Protein AF-A0A974UJN6-F1 (afdb_monomer)

Nearest PDB structures (foldseek):
  4y7j-assembly1_B  TM=4.262E-01  e=1.286E-02  Methanosarcina acetivorans C2A
  7yfr-assembly1_D  TM=5.424E-01  e=1.093E-01  Homo sapiens
  4y7j-assembly1_E  TM=4.309E-01  e=2.414E-02  Methanosarcina acetivorans C2A
  4y7j-assembly1_A  TM=4.813E-01  e=6.202E-02  Methanosarcina acetivorans C2A
  4maa-assembly1_A  TM=3.229E-01  e=4.362E-01  Pseudomonas protegens Pf-5

Solvent-accessible surface area (backbone atoms only — not comparable to full-atom values): 12609 Å² total; per-residue (Å²): 133,57,69,67,47,54,62,38,27,42,64,59,35,54,76,72,67,26,36,3,47,96,30,24,34,34,37,38,33,58,78,94,36,74,64,38,53,23,28,50,41,19,18,35,71,56,10,69,50,42,45,80,44,75,43,66,87,48,91,89,74,68,52,66,68,60,53,54,50,48,43,60,76,60,58,50,42,34,38,36,35,50,58,77,45,85,81,66,56,70,68,58,45,52,50,50,49,59,38,37,79,73,42,25,36,45,31,24,26,24,27,56,50,25,84,76,24,55,45,44,66,55,47,87,78,26,54,14,16,20,17,22,42,78,80,50,92,80,29,32,27,69,37,86,36,19,30,50,38,88,62,34,48,29,32,26,59,34,55,59,73,90,58,23,72,88,40,4,42,27,3,22,27,24,52,52,13,52,52,28,18,46,34,42,71,64,45,89,63,40,48,68,56,48,51,50,50,43,40,59,33,3,60,83,48,58,85,30,58,56,67,93,53,89,82,50,102,78,75,90,83,79,76,45,38,47,31,51,49,30,61,51,68,72,61,51,28,66,72,68,75,97

Mean predicted aligned error: 5.97 Å

Foldseek 3Di:
DDLQCVLQQVVVLVVVVLQLAPAEEEEADDPPDPLVQLLVLLLCVLRVRHHYHYDYDDVVDDDPVVVVVVCVVRVHQEYEYLDADADDDPVVLVSLVVVLVVQHAYWYQFWFQAAVTRGDPNLVPHQYEFEWADPDRLAIEGDPRTYFDQSHAEYGYFDDCVSHHDGSSRRRSSLVNVVSSCCRPVNGDRNVLSSVQQLVQLQVRVVRHDYPCPPPPPDPDGRDYSYYGHDDPVSNCVSSVD

Radius of gyration: 16.79 Å; Cα contacts (8 Å, |Δi|>4): 513; chains: 1; bounding box: 47×43×41 Å

Structure (mmCIF, N/CA/C/O backbone):
data_AF-A0A974UJN6-F1
#
_entry.id   AF-A0A974UJN6-F1
#
loop_
_atom_site.group_PDB
_atom_site.id
_atom_site.type_symbol
_atom_site.label_atom_id
_atom_site.label_alt_id
_atom_site.label_comp_id
_atom_site.label_asym_id
_atom_site.label_entity_id
_atom_site.label_seq_id
_atom_site.pdbx_PDB_ins_code
_atom_site.Cartn_x
_atom_site.Cartn_y
_atom_site.Cartn_z
_atom_site.occupancy
_atom_site.B_iso_or_equiv
_atom_site.auth_seq_id
_atom_site.auth_comp_id
_atom_site.auth_asym_id
_atom_site.auth_atom_id
_atom_site.pdbx_PDB_model_num
ATOM 1 N N . MET A 1 1 ? -5.389 -2.438 -19.559 1.00 85.88 1 MET A N 1
ATOM 2 C CA . MET A 1 1 ? -4.809 -2.422 -18.207 1.00 85.88 1 MET A CA 1
ATOM 3 C C . MET A 1 1 ? -3.336 -2.161 -18.381 1.00 85.88 1 MET A C 1
ATOM 5 O O . MET A 1 1 ? -2.741 -2.756 -19.272 1.00 85.88 1 MET A O 1
ATOM 9 N N . ASP A 1 2 ? -2.803 -1.249 -17.591 1.00 93.00 2 ASP A N 1
ATOM 10 C CA . ASP A 1 2 ? -1.422 -0.805 -17.704 1.00 93.00 2 ASP A CA 1
ATOM 11 C C . ASP A 1 2 ? -0.448 -1.878 -17.199 1.00 93.00 2 ASP A C 1
ATOM 13 O O . ASP A 1 2 ? -0.812 -2.753 -16.404 1.00 93.00 2 ASP A O 1
ATOM 17 N N . LYS A 1 3 ? 0.792 -1.832 -17.691 1.00 92.25 3 LYS A N 1
ATOM 18 C CA . LYS A 1 3 ? 1.797 -2.888 -17.497 1.00 92.25 3 LYS A CA 1
ATOM 19 C C . LYS A 1 3 ? 2.180 -3.088 -16.025 1.00 92.25 3 LYS A C 1
ATOM 21 O O . LYS A 1 3 ? 2.397 -4.219 -15.610 1.00 92.25 3 LYS A O 1
ATOM 26 N N . GLU A 1 4 ? 2.190 -2.025 -15.224 1.00 92.38 4 GLU A N 1
ATOM 27 C CA . GLU A 1 4 ? 2.483 -2.068 -13.787 1.00 92.38 4 GLU A CA 1
ATOM 28 C C . GLU A 1 4 ? 1.387 -2.820 -13.015 1.00 92.38 4 GLU A C 1
ATOM 30 O O . GLU A 1 4 ? 1.680 -3.615 -12.126 1.00 92.38 4 GLU A O 1
ATOM 35 N N . LEU A 1 5 ? 0.117 -2.625 -13.388 1.00 95.06 5 LEU A N 1
ATOM 36 C CA . LEU A 1 5 ? -1.007 -3.355 -12.792 1.00 95.06 5 LEU A CA 1
ATOM 37 C C . LEU A 1 5 ? -1.004 -4.823 -13.233 1.00 95.06 5 LEU A C 1
ATOM 39 O O . LEU A 1 5 ? -1.233 -5.720 -12.423 1.00 95.06 5 LEU A O 1
ATOM 43 N N . LEU A 1 6 ? -0.709 -5.088 -14.509 1.00 93.50 6 LEU A N 1
ATOM 44 C CA . LEU A 1 6 ? -0.565 -6.459 -15.003 1.00 93.50 6 LEU A CA 1
ATOM 45 C C . LEU A 1 6 ? 0.554 -7.205 -14.273 1.00 93.50 6 LEU A C 1
ATOM 47 O O . LEU A 1 6 ? 0.330 -8.340 -13.855 1.00 93.50 6 LEU A O 1
ATOM 51 N N . PHE A 1 7 ? 1.702 -6.554 -14.057 1.00 92.12 7 PHE A N 1
ATOM 52 C CA . PHE A 1 7 ? 2.824 -7.114 -13.306 1.00 92.12 7 PHE A CA 1
ATOM 53 C C . PHE A 1 7 ? 2.388 -7.575 -11.913 1.00 92.12 7 PHE A C 1
ATOM 55 O O . PHE A 1 7 ? 2.654 -8.708 -11.542 1.00 92.12 7 PHE A O 1
ATOM 62 N N . HIS A 1 8 ? 1.643 -6.750 -11.172 1.00 93.62 8 HIS A N 1
ATOM 63 C CA . HIS A 1 8 ? 1.167 -7.092 -9.826 1.00 93.62 8 HIS A CA 1
ATOM 64 C C . HIS A 1 8 ? 0.005 -8.106 -9.790 1.00 93.62 8 HIS A C 1
ATOM 66 O O . HIS A 1 8 ? -0.512 -8.408 -8.715 1.00 93.62 8 HIS A O 1
ATOM 72 N N . GLY A 1 9 ? -0.419 -8.656 -10.933 1.00 94.88 9 GLY A N 1
ATOM 73 C CA . GLY A 1 9 ? -1.509 -9.636 -11.003 1.00 94.88 9 GLY A CA 1
ATOM 74 C C . GLY A 1 9 ? -2.908 -9.025 -10.847 1.00 94.88 9 GLY A C 1
ATOM 75 O O . GLY A 1 9 ? -3.875 -9.738 -10.571 1.00 94.88 9 GLY A O 1
ATOM 76 N N . ILE A 1 10 ? -3.053 -7.712 -11.057 1.00 97.25 10 ILE A N 1
ATOM 77 C CA . ILE A 1 10 ? -4.299 -6.973 -10.793 1.00 97.25 10 ILE A CA 1
ATOM 78 C C . ILE A 1 10 ? -5.459 -7.411 -11.682 1.00 97.25 10 ILE A C 1
ATOM 80 O O . ILE A 1 10 ? -6.607 -7.388 -11.243 1.00 97.25 10 ILE A O 1
ATOM 84 N N . LYS A 1 11 ? -5.178 -7.907 -12.891 1.00 97.19 11 LYS A N 1
ATOM 85 C CA . LYS A 1 11 ? -6.206 -8.488 -13.763 1.00 97.19 11 LYS A CA 1
ATOM 86 C C . LYS A 1 11 ? -6.996 -9.590 -13.054 1.00 97.19 11 LYS A C 1
ATOM 88 O O . LYS A 1 11 ? -8.217 -9.622 -13.167 1.00 97.19 11 LYS A O 1
ATOM 93 N N . ARG A 1 12 ? -6.318 -10.466 -12.304 1.00 97.69 12 ARG A N 1
ATOM 94 C CA . ARG A 1 12 ? -6.989 -11.560 -11.598 1.00 97.69 12 ARG A CA 1
ATOM 95 C C . ARG A 1 12 ? -7.856 -11.038 -10.455 1.00 97.69 12 ARG A C 1
ATOM 97 O O . ARG A 1 12 ? -8.991 -11.474 -10.313 1.00 97.69 12 ARG A O 1
ATOM 104 N N . LEU A 1 13 ? -7.359 -10.067 -9.691 1.00 97.94 13 LEU A N 1
ATOM 105 C CA . LEU A 1 13 ? -8.142 -9.417 -8.636 1.00 97.94 13 LEU A CA 1
ATOM 106 C C . LEU A 1 13 ? -9.373 -8.694 -9.206 1.00 97.94 13 LEU A C 1
ATOM 108 O O . LEU A 1 13 ? -10.447 -8.771 -8.616 1.00 97.94 13 LEU A O 1
ATOM 112 N N . ASP A 1 14 ? -9.260 -8.052 -10.373 1.00 98.19 14 ASP A N 1
ATOM 113 C CA . ASP A 1 14 ? -10.401 -7.446 -11.071 1.00 98.19 14 ASP A CA 1
ATOM 114 C C . ASP A 1 14 ? -11.449 -8.489 -11.492 1.00 98.19 14 ASP A C 1
ATOM 116 O O . ASP A 1 14 ? -12.643 -8.250 -11.311 1.00 98.19 14 ASP A O 1
ATOM 120 N N . GLU A 1 15 ? -11.026 -9.648 -12.010 1.00 98.19 15 GLU A N 1
ATOM 121 C CA . GLU A 1 15 ? -11.919 -10.771 -12.351 1.00 98.19 15 GLU A CA 1
ATOM 122 C C . GLU A 1 15 ? -12.656 -11.325 -11.121 1.00 98.19 15 GLU A C 1
ATOM 124 O O . GLU A 1 15 ? -13.808 -11.743 -11.230 1.00 98.19 15 GLU A O 1
ATOM 129 N N . MET A 1 16 ? -12.016 -11.288 -9.949 1.00 97.75 16 MET A N 1
ATOM 130 C CA . MET A 1 16 ? -12.612 -11.661 -8.658 1.00 97.75 16 MET A CA 1
ATOM 131 C C . MET A 1 16 ? -13.492 -10.547 -8.063 1.00 97.75 16 MET A C 1
ATOM 133 O O . MET A 1 16 ? -14.182 -10.761 -7.070 1.00 97.75 16 MET A O 1
ATOM 137 N N . GLY A 1 17 ? -13.482 -9.351 -8.659 1.00 98.25 17 GLY A N 1
ATOM 138 C CA . GLY A 1 17 ? -14.197 -8.181 -8.154 1.00 98.25 17 GLY A CA 1
ATOM 139 C C . GLY A 1 17 ? -13.534 -7.519 -6.943 1.00 98.25 17 GLY A C 1
ATOM 140 O O . GLY A 1 17 ? -14.195 -6.767 -6.235 1.00 98.25 17 GLY A O 1
ATOM 141 N N . TYR A 1 18 ? -12.255 -7.783 -6.674 1.00 98.19 18 TYR A N 1
ATOM 142 C CA . TYR A 1 18 ? -11.511 -7.255 -5.527 1.00 98.19 18 TYR A CA 1
ATOM 143 C C . TYR A 1 18 ? -10.801 -5.957 -5.916 1.00 98.19 18 TYR A C 1
ATOM 145 O O . TYR A 1 18 ? -9.696 -5.968 -6.464 1.00 98.19 18 TYR A O 1
ATOM 153 N N . LYS A 1 19 ? -11.452 -4.821 -5.656 1.00 98.44 19 LYS A N 1
ATOM 154 C CA . LYS A 1 19 ? -11.045 -3.481 -6.113 1.00 98.44 19 LYS A CA 1
ATOM 155 C C . LYS A 1 19 ? -10.757 -2.499 -4.973 1.00 98.44 19 LYS A C 1
ATOM 157 O O . LYS A 1 19 ? -10.519 -1.318 -5.233 1.00 98.44 19 LYS A O 1
ATOM 162 N N . GLY A 1 20 ? -10.745 -2.982 -3.729 1.00 98.31 20 GLY A N 1
ATOM 163 C CA . GLY A 1 20 ? -10.522 -2.171 -2.528 1.00 98.31 20 GLY A CA 1
ATOM 164 C C . GLY A 1 20 ? -11.801 -1.614 -1.906 1.00 98.31 20 GLY A C 1
ATOM 165 O O . GLY A 1 20 ? -11.730 -0.786 -1.001 1.00 98.31 20 GLY A O 1
ATOM 166 N N . GLN A 1 21 ? -12.971 -2.056 -2.369 1.00 98.31 21 GLN A N 1
ATOM 167 C CA . GLN A 1 21 ? -14.257 -1.650 -1.819 1.00 98.31 21 GLN A CA 1
ATOM 168 C C . GLN A 1 21 ? -14.348 -1.944 -0.316 1.00 98.31 21 GLN A C 1
ATOM 170 O O . GLN A 1 21 ? -13.855 -2.966 0.158 1.00 98.31 21 GLN A O 1
ATOM 175 N N . LYS A 1 22 ? -15.035 -1.061 0.421 1.00 97.69 22 LYS A N 1
ATOM 176 C CA . LYS A 1 22 ? -15.232 -1.140 1.885 1.00 97.69 22 LYS A CA 1
ATOM 177 C C . LYS A 1 22 ? -13.947 -1.060 2.719 1.00 97.69 22 LYS A C 1
ATOM 179 O O . LYS A 1 22 ? -14.014 -1.252 3.927 1.00 97.69 22 LYS A O 1
ATOM 184 N N . VAL A 1 23 ? -12.805 -0.749 2.109 1.00 98.69 23 VAL A N 1
ATOM 185 C CA . VAL A 1 23 ? -11.556 -0.503 2.830 1.00 98.69 23 VAL A CA 1
ATOM 186 C C . VAL A 1 23 ? -11.345 1.001 2.958 1.00 98.69 23 VAL A C 1
ATOM 188 O O . VAL A 1 23 ? -11.456 1.747 1.985 1.00 98.69 23 VAL A O 1
ATOM 191 N N . ASN A 1 24 ? -11.036 1.438 4.176 1.00 98.75 24 ASN A N 1
ATOM 192 C CA . ASN A 1 24 ? -10.739 2.828 4.508 1.00 98.75 24 ASN A CA 1
ATOM 193 C C . ASN A 1 24 ? -9.228 2.983 4.695 1.00 98.75 24 ASN A C 1
ATOM 195 O O . ASN A 1 24 ? -8.645 2.346 5.576 1.00 98.75 24 ASN A O 1
ATOM 199 N N . VAL A 1 25 ? -8.601 3.823 3.874 1.00 98.75 25 VAL A N 1
ATOM 200 C CA . VAL A 1 25 ? -7.160 4.095 3.910 1.00 98.75 25 VAL A CA 1
ATOM 201 C C . VAL A 1 25 ? -6.930 5.527 4.364 1.00 98.75 25 VAL A C 1
ATOM 203 O O . VAL A 1 25 ? -7.487 6.462 3.789 1.00 98.75 25 VAL A O 1
ATOM 206 N N . LEU A 1 26 ? -6.083 5.702 5.372 1.00 97.69 26 LEU A N 1
ATOM 207 C CA . LEU A 1 26 ? -5.590 6.998 5.810 1.00 97.69 26 LEU A CA 1
ATOM 208 C C . LEU A 1 26 ? -4.227 7.279 5.179 1.00 97.69 26 LEU A C 1
ATOM 210 O O . LEU A 1 26 ? -3.262 6.563 5.439 1.00 97.69 26 LEU A O 1
ATOM 214 N N . ILE A 1 27 ? -4.130 8.340 4.386 1.00 96.00 27 ILE A N 1
ATOM 215 C CA . ILE A 1 27 ? -2.859 8.866 3.891 1.00 96.00 27 ILE A CA 1
ATOM 216 C C . ILE A 1 27 ? -2.349 9.914 4.883 1.00 96.00 27 ILE A C 1
ATOM 218 O O . ILE A 1 27 ? -3.002 10.934 5.118 1.00 96.00 27 ILE A O 1
ATOM 222 N N . PHE A 1 28 ? -1.169 9.657 5.446 1.00 91.88 28 PHE A N 1
ATOM 223 C CA . PHE A 1 28 ? -0.385 10.642 6.183 1.00 91.88 28 PHE A CA 1
ATOM 224 C C . PHE A 1 28 ? 0.505 11.416 5.214 1.00 91.88 28 PHE A C 1
ATOM 226 O O . PHE A 1 28 ? 1.601 10.967 4.875 1.00 91.88 28 PHE A O 1
ATOM 233 N N . GLU A 1 29 ? 0.003 12.567 4.774 1.00 88.81 29 GLU A N 1
ATOM 234 C CA . GLU A 1 29 ? 0.686 13.534 3.910 1.00 88.81 29 GLU A CA 1
ATOM 235 C C . GLU A 1 29 ? 0.017 14.910 4.065 1.00 88.81 29 GLU A C 1
ATOM 237 O O . GLU A 1 29 ? -1.087 14.986 4.598 1.00 88.81 29 GLU A O 1
ATOM 242 N N . VAL A 1 30 ? 0.648 16.008 3.631 1.00 87.94 30 VAL A N 1
ATOM 243 C CA . VAL A 1 30 ? 0.068 17.362 3.752 1.00 87.94 30 VAL A CA 1
ATOM 244 C C . VAL A 1 30 ? -1.152 17.530 2.818 1.00 87.94 30 VAL A C 1
ATOM 246 O O . VAL A 1 30 ? -0.958 17.613 1.598 1.00 87.94 30 VAL A O 1
ATOM 249 N N . PRO A 1 31 ? -2.401 17.658 3.331 1.00 88.88 31 PRO A N 1
ATOM 250 C CA . PRO A 1 31 ? -3.589 17.769 2.492 1.00 88.88 31 PRO A CA 1
ATOM 251 C C . PRO A 1 31 ? -3.541 18.995 1.584 1.00 88.88 31 PRO A C 1
ATOM 253 O O . PRO A 1 31 ? -3.051 20.058 1.967 1.00 88.88 31 PRO A O 1
ATOM 256 N N . GLY A 1 32 ? -4.111 18.859 0.387 1.00 89.56 32 GLY A N 1
ATOM 257 C CA . GLY A 1 32 ? -4.223 19.956 -0.578 1.00 89.56 32 GLY A CA 1
ATOM 258 C C . GLY A 1 32 ? -2.939 20.266 -1.351 1.00 89.56 32 GLY A C 1
ATOM 259 O O . GLY A 1 32 ? -2.926 21.202 -2.147 1.00 89.56 32 GLY A O 1
ATOM 260 N N . THR A 1 33 ? -1.869 19.493 -1.154 1.00 92.62 33 THR A N 1
ATOM 261 C CA . THR A 1 33 ? -0.662 19.579 -1.985 1.00 92.62 33 THR A CA 1
ATOM 262 C C . THR A 1 33 ? -0.792 18.727 -3.255 1.00 92.62 33 THR A C 1
ATOM 264 O O . THR A 1 33 ? -1.527 17.734 -3.293 1.00 92.62 33 THR A O 1
ATOM 267 N N . ASP A 1 34 ? -0.057 19.097 -4.311 1.00 94.75 34 ASP A N 1
ATOM 268 C CA . ASP A 1 34 ? 0.071 18.271 -5.528 1.00 94.75 34 ASP A CA 1
ATOM 269 C C . ASP A 1 34 ? 0.659 16.892 -5.192 1.00 94.75 34 ASP A C 1
ATOM 271 O O . ASP A 1 34 ? 0.199 15.876 -5.708 1.00 94.75 34 ASP A O 1
ATOM 275 N N . HIS A 1 35 ? 1.608 16.843 -4.251 1.00 93.56 35 HIS A N 1
ATOM 276 C CA . HIS A 1 35 ? 2.194 15.590 -3.781 1.00 93.56 35 HIS A CA 1
ATOM 277 C C . HIS A 1 35 ? 1.142 14.672 -3.145 1.00 93.56 35 HIS A C 1
ATOM 279 O O . HIS A 1 35 ? 0.967 13.560 -3.638 1.00 93.56 35 HIS A O 1
ATOM 285 N N . ALA A 1 36 ? 0.359 15.150 -2.168 1.00 94.44 36 ALA A N 1
ATOM 286 C CA . ALA A 1 36 ? -0.716 14.361 -1.552 1.00 94.44 36 ALA A CA 1
ATOM 287 C C . ALA A 1 36 ? -1.739 13.852 -2.578 1.00 94.44 36 ALA A C 1
ATOM 289 O O . ALA A 1 36 ? -2.164 12.697 -2.521 1.00 94.44 36 ALA A O 1
ATOM 290 N N . SER A 1 37 ? -2.091 14.691 -3.556 1.00 96.75 37 SER A N 1
ATOM 291 C CA . SER A 1 37 ? -3.021 14.319 -4.629 1.00 96.75 37 SER A CA 1
ATOM 292 C C . SER A 1 37 ? -2.469 13.173 -5.489 1.00 96.75 37 SER A C 1
ATOM 294 O O . SER A 1 37 ? -3.206 12.264 -5.865 1.00 96.75 37 SER A O 1
ATOM 296 N N . ARG A 1 38 ? -1.159 13.168 -5.766 1.00 97.06 38 ARG A N 1
ATOM 297 C CA . ARG A 1 38 ? -0.480 12.098 -6.520 1.00 97.06 38 ARG A CA 1
ATOM 298 C C . ARG A 1 38 ? -0.242 10.832 -5.698 1.00 97.06 38 ARG A C 1
ATOM 300 O O . ARG A 1 38 ? -0.279 9.737 -6.258 1.00 97.06 38 ARG A O 1
ATOM 307 N N . VAL A 1 39 ? -0.029 10.950 -4.387 1.00 96.94 39 VAL A N 1
ATOM 308 C CA . VAL A 1 39 ? -0.004 9.796 -3.469 1.00 96.94 39 VAL A CA 1
ATOM 309 C C . VAL A 1 39 ? -1.371 9.106 -3.476 1.00 96.94 39 VAL A C 1
ATOM 311 O O . VAL A 1 39 ? -1.440 7.894 -3.678 1.00 96.94 39 VAL A O 1
ATOM 314 N N . GLU A 1 40 ? -2.466 9.868 -3.362 1.00 97.94 40 GLU A N 1
ATOM 315 C CA . GLU A 1 40 ? -3.823 9.321 -3.501 1.00 97.94 40 GLU A CA 1
ATOM 316 C C . GLU A 1 40 ? -4.057 8.714 -4.890 1.00 97.94 40 GLU A C 1
ATOM 318 O O . GLU A 1 40 ? -4.595 7.611 -4.990 1.00 97.94 40 GLU A O 1
ATOM 323 N N . ALA A 1 41 ? -3.628 9.385 -5.963 1.00 98.25 41 ALA A N 1
ATOM 324 C CA . ALA A 1 41 ? -3.756 8.852 -7.318 1.00 98.25 41 ALA A CA 1
ATOM 325 C C . ALA A 1 41 ? -3.032 7.504 -7.474 1.00 98.25 41 ALA A C 1
ATOM 327 O O . ALA A 1 41 ? -3.580 6.588 -8.079 1.00 98.25 41 ALA A O 1
ATOM 328 N N . SER A 1 42 ? -1.850 7.353 -6.870 1.00 98.19 42 SER A N 1
ATOM 329 C CA . SER A 1 42 ? -1.093 6.093 -6.849 1.00 98.19 42 SER A CA 1
ATOM 330 C C . SER A 1 42 ? -1.863 4.984 -6.123 1.00 98.19 42 SER A C 1
ATOM 332 O O . SER A 1 42 ? -1.986 3.872 -6.632 1.00 98.19 42 SER A O 1
ATOM 334 N N . LEU A 1 43 ? -2.451 5.298 -4.963 1.00 98.69 43 LEU A N 1
ATOM 335 C CA . LEU A 1 43 ? -3.287 4.362 -4.210 1.00 98.69 43 LEU A CA 1
ATOM 336 C C . LEU A 1 43 ? -4.501 3.916 -5.033 1.00 98.69 43 LEU A C 1
ATOM 338 O O . LEU A 1 43 ? -4.765 2.721 -5.148 1.00 98.69 43 LEU A O 1
ATOM 342 N N . ARG A 1 44 ? -5.230 4.868 -5.628 1.00 98.56 44 ARG A N 1
ATOM 343 C CA . ARG A 1 44 ? -6.441 4.589 -6.416 1.00 98.56 44 ARG A CA 1
ATOM 344 C C . ARG A 1 44 ? -6.152 3.895 -7.738 1.00 98.56 44 ARG A C 1
ATOM 346 O O . ARG A 1 44 ? -6.984 3.128 -8.211 1.00 98.56 44 ARG A O 1
ATOM 353 N N . TYR A 1 45 ? -4.986 4.140 -8.325 1.00 98.31 45 TYR A N 1
ATOM 354 C CA . TYR A 1 45 ? -4.533 3.420 -9.507 1.00 98.31 45 TYR A CA 1
ATOM 355 C C . TYR A 1 45 ? -4.432 1.918 -9.224 1.00 98.31 45 TYR A C 1
ATOM 357 O O . TYR A 1 45 ? -4.863 1.105 -10.040 1.00 98.31 45 TYR A O 1
ATOM 365 N N . MET A 1 46 ? -3.959 1.552 -8.028 1.00 98.31 46 MET A N 1
ATOM 366 C CA . MET A 1 46 ? -3.985 0.171 -7.572 1.00 98.31 46 MET A CA 1
ATOM 367 C C . MET A 1 46 ? -5.390 -0.267 -7.136 1.00 98.31 46 MET A C 1
ATOM 369 O O . MET A 1 46 ? -5.895 -1.262 -7.643 1.00 98.31 46 MET A O 1
ATOM 373 N N . ALA A 1 47 ? -6.049 0.459 -6.231 1.00 98.69 47 ALA A N 1
ATOM 374 C CA . ALA A 1 47 ? -7.337 0.111 -5.622 1.00 98.69 47 ALA A CA 1
ATOM 375 C C . ALA A 1 47 ? -8.402 1.195 -5.889 1.00 98.69 47 ALA A C 1
ATOM 377 O O . ALA A 1 47 ? -8.577 2.109 -5.078 1.00 98.69 47 ALA A O 1
ATOM 378 N N . PRO A 1 48 ? -9.129 1.128 -7.019 1.00 98.56 48 PRO A N 1
ATOM 379 C CA . PRO A 1 48 ? -9.971 2.237 -7.469 1.00 98.56 48 PRO A CA 1
ATOM 380 C C . PRO A 1 48 ? -11.199 2.501 -6.588 1.00 98.56 48 PRO A C 1
ATOM 382 O O . PRO A 1 48 ? -11.701 3.624 -6.579 1.00 98.56 48 PRO A O 1
ATOM 385 N N . GLU A 1 49 ? -11.677 1.506 -5.834 1.00 98.69 49 GLU A N 1
ATOM 386 C CA . GLU A 1 49 ? -12.915 1.595 -5.039 1.00 98.69 49 GLU A CA 1
ATOM 387 C C . GLU A 1 49 ? -12.668 1.827 -3.539 1.00 98.69 49 GLU A C 1
ATOM 389 O O . GLU A 1 49 ? -13.580 1.699 -2.722 1.00 98.69 49 GLU A O 1
ATOM 394 N N . VAL A 1 50 ? -11.438 2.181 -3.168 1.00 98.62 50 VAL A N 1
ATOM 395 C CA . VAL A 1 50 ? -11.065 2.449 -1.778 1.00 98.62 50 VAL A CA 1
ATOM 396 C C . VAL A 1 50 ? -11.596 3.800 -1.282 1.00 98.62 50 VAL A C 1
ATOM 398 O O . VAL A 1 50 ? -11.655 4.786 -2.030 1.00 98.62 50 VAL A O 1
ATOM 401 N N . ASN A 1 51 ? -11.947 3.871 0.002 1.00 98.69 51 ASN A N 1
ATOM 402 C CA . ASN A 1 51 ? -12.246 5.133 0.673 1.00 98.69 51 ASN A CA 1
ATOM 403 C C . ASN A 1 51 ? -10.932 5.745 1.166 1.00 98.69 51 ASN A C 1
ATOM 405 O O . ASN A 1 51 ? -10.178 5.093 1.887 1.00 98.69 51 ASN A O 1
ATOM 409 N N . VAL A 1 52 ? -10.655 6.990 0.783 1.00 98.38 52 VAL A N 1
ATOM 410 C CA . VAL A 1 52 ? -9.398 7.669 1.120 1.00 98.38 52 VAL A CA 1
ATOM 411 C C . VAL A 1 52 ? -9.674 8.812 2.080 1.00 98.38 52 VAL A C 1
ATOM 413 O O . VAL A 1 52 ? -10.536 9.655 1.834 1.00 98.38 52 VAL A O 1
ATOM 416 N N . TYR A 1 53 ? -8.907 8.836 3.160 1.00 97.69 53 TYR A N 1
ATOM 417 C CA . TYR A 1 53 ? -8.882 9.888 4.160 1.00 97.69 53 TYR A CA 1
ATOM 418 C C . TYR A 1 53 ? -7.483 10.485 4.204 1.00 97.69 53 TYR A C 1
ATOM 420 O O . TYR A 1 53 ? -6.496 9.804 3.930 1.00 97.69 53 TYR A O 1
ATOM 428 N N . HIS A 1 54 ? -7.396 11.756 4.572 1.00 94.38 54 HIS A N 1
ATOM 429 C CA . HIS A 1 54 ? -6.127 12.461 4.692 1.00 94.38 54 HIS A CA 1
ATOM 430 C C . HIS A 1 54 ? -5.982 12.979 6.108 1.00 94.38 54 HIS A C 1
ATOM 432 O O . HIS A 1 54 ? -6.907 13.587 6.650 1.00 94.38 54 HIS A O 1
ATOM 438 N N . ALA A 1 55 ? -4.802 12.789 6.678 1.00 90.00 55 ALA A N 1
ATOM 439 C CA . ALA A 1 55 ? -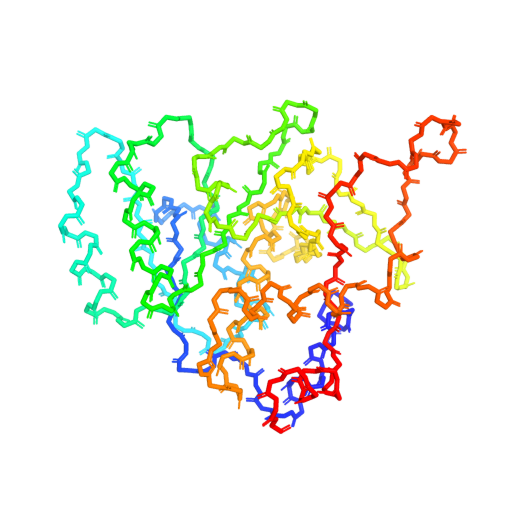4.404 13.480 7.885 1.00 90.00 55 ALA A CA 1
ATOM 440 C C . ALA A 1 55 ? -2.960 13.941 7.750 1.00 90.00 55 ALA A C 1
ATOM 442 O O . ALA A 1 55 ? -2.149 13.328 7.064 1.00 90.00 55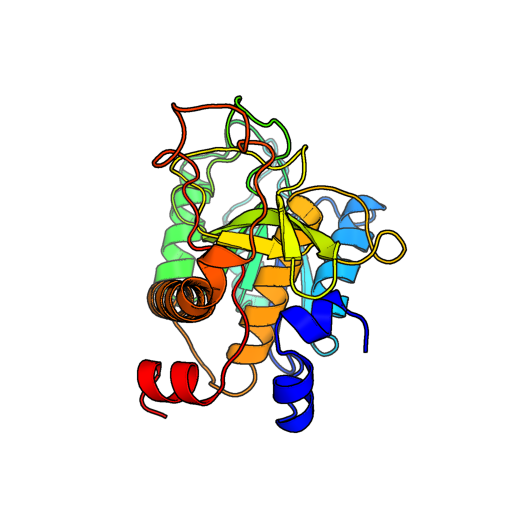 ALA A O 1
ATOM 443 N N . TRP A 1 56 ? -2.635 15.031 8.433 1.00 83.12 56 TRP A N 1
ATOM 444 C CA . TRP A 1 56 ? -1.269 15.518 8.488 1.00 83.12 56 TRP A CA 1
ATOM 445 C C . TRP A 1 56 ? -0.788 15.664 9.911 1.00 83.12 56 TRP A C 1
ATOM 447 O O . TRP A 1 56 ? -1.521 16.024 10.833 1.00 83.12 56 TRP A O 1
ATOM 457 N N . TYR A 1 57 ? 0.496 15.385 10.042 1.00 71.12 57 TYR A N 1
ATOM 458 C CA . TYR A 1 57 ? 1.244 15.465 11.262 1.00 71.12 57 TYR A CA 1
ATOM 459 C C . TYR A 1 57 ? 2.055 16.766 11.299 1.00 71.12 57 TYR A C 1
ATOM 461 O O . TYR A 1 57 ? 3.075 16.907 10.625 1.00 71.12 57 TYR A O 1
ATOM 469 N N . ASN A 1 58 ? 1.617 17.723 12.120 1.00 70.81 58 ASN A N 1
ATOM 470 C CA . ASN A 1 58 ? 2.446 18.864 12.491 1.00 70.81 58 ASN A CA 1
ATOM 471 C C . ASN A 1 58 ? 3.119 18.580 13.841 1.00 70.81 58 ASN A C 1
ATOM 473 O O . ASN A 1 58 ? 2.465 18.681 14.880 1.00 70.81 58 ASN A O 1
ATOM 477 N N . LEU A 1 59 ? 4.429 18.298 13.813 1.00 62.84 59 LEU A N 1
ATOM 478 C CA . LEU A 1 59 ? 5.296 18.057 14.982 1.00 62.84 59 LEU A CA 1
ATOM 479 C C . LEU A 1 59 ? 5.086 19.053 16.136 1.00 62.84 59 LEU A C 1
ATOM 481 O O . LEU A 1 59 ? 5.295 18.709 17.294 1.00 62.84 59 LEU A O 1
ATOM 485 N N . ARG A 1 60 ? 4.684 20.298 15.844 1.00 64.44 60 ARG A N 1
ATOM 486 C CA . ARG A 1 60 ? 4.546 21.359 16.854 1.00 64.44 60 ARG A CA 1
ATOM 487 C C . ARG A 1 60 ? 3.195 21.383 17.565 1.00 64.44 60 ARG A C 1
ATOM 489 O O . ARG A 1 60 ? 3.121 21.909 18.666 1.00 64.44 60 ARG A O 1
ATOM 496 N N . ASN A 1 61 ? 2.143 20.856 16.940 1.00 65.00 61 ASN A N 1
ATOM 497 C CA . ASN A 1 61 ? 0.758 20.973 17.416 1.00 65.00 61 ASN A CA 1
ATOM 498 C C . ASN A 1 61 ? 0.038 19.619 17.430 1.00 65.00 61 ASN A C 1
ATOM 500 O O . ASN A 1 61 ? -1.188 19.563 17.324 1.00 65.00 61 ASN A O 1
ATOM 504 N N . PHE A 1 62 ? 0.791 18.523 17.508 1.00 68.38 62 PHE A N 1
ATOM 505 C CA . PHE A 1 62 ? 0.211 17.196 17.443 1.00 68.38 62 PHE A CA 1
ATOM 506 C C . PHE A 1 62 ? -0.658 16.908 18.663 1.00 68.38 62 PHE A C 1
ATOM 5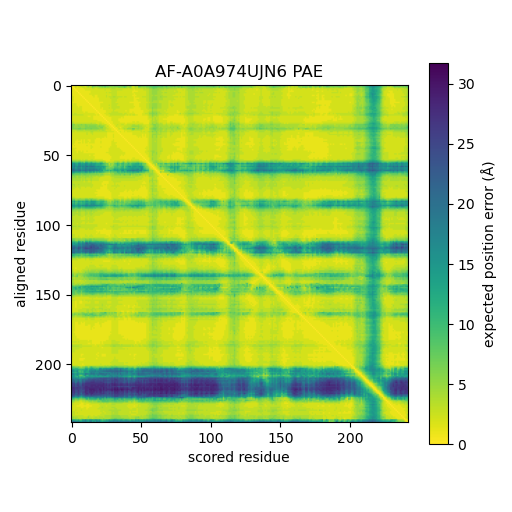08 O O . PHE A 1 62 ? -0.209 16.974 19.808 1.00 68.38 62 PHE A O 1
ATOM 515 N N . LYS A 1 63 ? -1.904 16.531 18.396 1.00 81.94 63 LYS A N 1
ATOM 516 C CA . LYS A 1 63 ? -2.831 16.042 19.404 1.00 81.94 63 LYS A CA 1
ATOM 517 C C . LYS A 1 63 ? -3.152 14.590 19.101 1.00 81.94 63 LYS A C 1
ATOM 519 O O . LYS A 1 63 ? -4.088 14.287 18.368 1.00 81.94 63 LYS A O 1
ATOM 524 N N . LEU A 1 64 ? -2.364 13.702 19.698 1.00 81.62 64 LEU A N 1
ATOM 525 C CA . LEU A 1 64 ? -2.484 12.252 19.551 1.00 81.62 64 LEU A CA 1
ATOM 526 C C . LEU A 1 64 ? -3.929 11.754 19.717 1.00 81.62 64 LEU A C 1
ATOM 528 O O . LEU A 1 64 ? -4.415 10.962 18.918 1.00 81.62 64 LEU A O 1
ATOM 532 N N . ILE A 1 65 ? -4.636 12.288 20.715 1.00 83.81 65 ILE A N 1
ATOM 533 C CA . ILE A 1 65 ? -6.029 11.935 21.015 1.00 83.81 65 ILE A CA 1
ATOM 534 C C . ILE A 1 65 ? -6.961 12.229 19.830 1.00 83.81 65 ILE A C 1
ATOM 536 O O . ILE A 1 65 ? -7.823 11.408 19.528 1.00 83.81 65 ILE A O 1
ATOM 540 N N . GLU A 1 66 ? -6.780 13.358 19.139 1.00 88.06 66 GLU A N 1
ATOM 541 C CA . GLU A 1 66 ? -7.608 13.717 17.980 1.00 88.06 66 GLU A CA 1
ATOM 542 C C . GLU A 1 66 ? -7.349 12.757 16.809 1.00 88.06 66 GLU A C 1
ATOM 544 O O . GLU A 1 66 ? -8.288 12.352 16.129 1.00 88.06 66 GLU A O 1
ATOM 549 N N . MET A 1 67 ? -6.098 12.318 16.617 1.00 88.31 67 MET A N 1
ATOM 550 C CA . MET A 1 67 ? -5.755 11.328 15.590 1.00 88.31 67 MET A CA 1
ATOM 551 C C . MET A 1 67 ? -6.380 9.962 15.880 1.00 88.31 67 MET A C 1
ATOM 553 O O . MET A 1 67 ? -6.959 9.345 14.989 1.00 88.31 67 MET A O 1
ATOM 557 N N . VAL A 1 68 ? -6.306 9.503 17.132 1.00 90.88 68 VAL A N 1
ATOM 558 C CA . VAL A 1 68 ? -6.925 8.238 17.550 1.00 90.88 68 VAL A CA 1
ATOM 559 C C . VAL A 1 68 ? -8.436 8.281 17.345 1.00 90.88 68 VAL A C 1
ATOM 561 O O . VAL A 1 68 ? -9.003 7.354 16.771 1.00 90.88 68 VAL A O 1
ATOM 564 N N . GLN A 1 69 ? -9.087 9.371 17.756 1.00 91.88 69 GLN A N 1
ATOM 565 C CA . GLN A 1 69 ? -10.520 9.562 17.532 1.00 91.88 69 GLN A CA 1
ATOM 566 C C . GLN A 1 69 ? -10.865 9.555 16.043 1.00 91.88 69 GLN A C 1
ATOM 568 O O . GLN A 1 69 ? -11.819 8.890 15.656 1.00 91.88 69 GLN A O 1
ATOM 573 N N . TYR A 1 70 ? -10.066 10.226 15.212 1.00 93.88 70 TYR A N 1
ATOM 574 C CA . TYR A 1 70 ? -10.269 10.263 13.767 1.00 93.88 70 TYR A CA 1
ATOM 575 C C . TYR A 1 70 ? -10.155 8.873 13.126 1.00 93.88 70 TYR A C 1
ATOM 577 O O . TYR A 1 70 ? -11.022 8.476 12.351 1.00 93.88 70 TYR A O 1
ATOM 585 N N . ILE A 1 71 ? -9.122 8.107 13.488 1.00 94.88 71 ILE A N 1
ATOM 586 C CA . ILE A 1 71 ? -8.893 6.742 12.990 1.00 94.88 71 ILE A CA 1
ATOM 587 C C . ILE A 1 71 ? -10.050 5.810 13.366 1.00 94.88 71 ILE A C 1
ATOM 589 O O . ILE A 1 71 ? -10.508 5.034 12.528 1.00 94.88 71 ILE A O 1
ATOM 593 N N . VAL A 1 72 ? -10.555 5.921 14.598 1.00 95.12 72 VAL A N 1
ATOM 594 C CA . VAL A 1 72 ? -11.702 5.136 15.074 1.00 95.12 72 VAL A CA 1
ATOM 595 C C . VAL A 1 72 ? -12.995 5.561 14.377 1.00 95.12 72 VAL A C 1
ATOM 597 O O . VAL A 1 72 ? -13.724 4.707 13.886 1.00 95.12 72 VAL A O 1
ATOM 600 N N . GLU A 1 73 ? -13.280 6.863 14.297 1.00 96.88 73 GLU A N 1
ATOM 601 C CA . GLU A 1 73 ? -14.503 7.392 13.674 1.00 96.88 73 GLU A CA 1
ATOM 602 C C . GLU A 1 73 ? -14.597 7.023 12.189 1.00 96.88 73 GLU A C 1
ATOM 604 O O . GLU A 1 73 ? -15.684 6.758 11.679 1.00 96.88 73 GLU A O 1
ATOM 609 N N . LYS A 1 74 ? -13.460 7.019 11.483 1.00 97.69 74 LYS A N 1
ATOM 610 C CA . LYS A 1 74 ? -13.394 6.665 10.060 1.00 97.69 74 LYS A CA 1
ATOM 611 C C . LYS A 1 74 ? -13.195 5.177 9.808 1.00 97.69 74 LYS A C 1
ATOM 613 O O . LYS A 1 74 ? -13.077 4.800 8.646 1.00 97.69 74 LYS A O 1
ATOM 618 N N . GLU A 1 75 ? -13.152 4.353 10.857 1.00 97.50 75 GLU A N 1
ATOM 619 C CA . GLU A 1 75 ? -12.946 2.905 10.759 1.00 97.50 75 GLU A CA 1
ATOM 620 C C . GLU A 1 75 ? -11.765 2.581 9.827 1.00 97.50 75 GLU A C 1
ATOM 622 O O . GLU A 1 75 ? -11.904 1.860 8.837 1.00 97.50 75 GLU A O 1
ATOM 627 N N . ILE A 1 76 ? -10.617 3.225 10.059 1.00 98.31 76 ILE A N 1
ATOM 628 C CA . ILE A 1 76 ? -9.439 3.069 9.197 1.00 98.31 76 ILE A CA 1
ATOM 629 C C . ILE A 1 76 ? -8.913 1.635 9.292 1.00 98.31 76 ILE A C 1
ATOM 631 O O . ILE A 1 76 ? -8.791 1.078 10.379 1.00 98.31 76 ILE A O 1
ATOM 635 N N . HIS A 1 77 ? -8.572 1.064 8.138 1.00 98.62 77 HIS A N 1
ATOM 636 C CA . HIS A 1 77 ? -8.023 -0.288 8.006 1.00 98.62 77 HIS A CA 1
ATOM 637 C C . HIS A 1 77 ? -6.533 -0.259 7.656 1.00 98.62 77 HIS A C 1
ATOM 639 O O . HIS A 1 77 ? -5.769 -1.119 8.086 1.00 98.62 77 HIS A O 1
ATOM 645 N N . ILE A 1 78 ? -6.123 0.727 6.853 1.00 98.69 78 ILE A N 1
ATOM 646 C CA . ILE A 1 78 ? -4.742 0.881 6.398 1.00 98.69 78 ILE A CA 1
ATOM 647 C C . ILE A 1 78 ? -4.291 2.318 6.625 1.00 98.69 78 ILE A C 1
ATOM 649 O O . ILE A 1 78 ? -5.010 3.262 6.300 1.00 98.69 78 ILE A O 1
ATOM 653 N N . ILE A 1 79 ? -3.074 2.483 7.122 1.00 97.50 79 ILE A N 1
ATOM 654 C CA . ILE A 1 79 ? -2.377 3.758 7.223 1.00 97.50 79 ILE A CA 1
ATOM 655 C C . ILE A 1 79 ? -1.212 3.731 6.232 1.00 97.50 79 ILE A C 1
ATOM 657 O O . ILE A 1 79 ? -0.364 2.847 6.296 1.00 97.50 79 ILE A O 1
ATOM 661 N N . ASN A 1 80 ? -1.150 4.694 5.316 1.00 96.94 80 ASN A N 1
ATOM 662 C CA . ASN A 1 80 ? -0.014 4.887 4.417 1.00 96.94 80 ASN A CA 1
ATOM 663 C C . ASN A 1 80 ? 0.711 6.187 4.775 1.00 96.94 80 ASN A C 1
ATOM 665 O O . ASN A 1 80 ? 0.148 7.274 4.644 1.00 96.94 80 ASN A O 1
ATOM 669 N N . ILE A 1 81 ? 1.974 6.077 5.176 1.00 93.75 81 ILE A N 1
ATOM 670 C CA . ILE A 1 81 ? 2.840 7.197 5.542 1.00 93.75 81 ILE A CA 1
ATOM 671 C C . ILE A 1 81 ? 3.797 7.455 4.378 1.00 93.75 81 ILE A C 1
ATOM 673 O O . ILE A 1 81 ? 4.758 6.721 4.160 1.00 93.75 81 ILE A O 1
ATOM 677 N N . SER A 1 82 ? 3.529 8.499 3.595 1.00 90.06 82 SER A N 1
ATOM 678 C CA . SER A 1 82 ? 4.355 8.882 2.435 1.00 90.06 82 SER A CA 1
ATOM 679 C C . SER A 1 82 ? 5.106 10.195 2.644 1.00 90.06 82 SER A C 1
ATOM 681 O O . SER A 1 82 ? 5.476 10.859 1.677 1.00 90.06 82 SER A O 1
ATOM 683 N N . LEU A 1 83 ? 5.403 10.484 3.912 1.00 83.38 83 LEU A N 1
ATOM 684 C CA . LEU A 1 83 ? 6.102 11.666 4.388 1.00 83.38 83 LEU A CA 1
ATOM 685 C C . LEU A 1 83 ? 7.471 11.283 4.962 1.00 83.38 83 LEU A C 1
ATOM 687 O O . LEU A 1 83 ? 7.569 10.379 5.793 1.00 83.38 83 LEU A O 1
ATOM 691 N N . SER A 1 84 ? 8.512 12.025 4.586 1.00 72.19 84 SER A N 1
ATOM 692 C CA . SER A 1 84 ? 9.806 11.975 5.274 1.00 72.19 84 SER A CA 1
ATOM 693 C C . SER A 1 84 ? 9.828 13.027 6.378 1.00 72.19 84 SER A C 1
ATOM 695 O O . SER A 1 84 ? 9.642 14.217 6.113 1.00 72.19 84 SER A O 1
ATOM 697 N N . ALA A 1 85 ? 10.043 12.594 7.616 1.00 68.38 85 ALA A N 1
ATOM 698 C CA . ALA A 1 85 ? 10.303 13.493 8.730 1.00 68.38 85 ALA A CA 1
ATOM 699 C C . ALA A 1 85 ? 11.297 12.848 9.698 1.00 68.38 85 ALA A C 1
ATOM 701 O O . ALA A 1 85 ? 11.141 11.694 10.102 1.00 68.38 85 ALA A O 1
ATOM 702 N N . GLU A 1 86 ? 12.310 13.616 10.088 1.00 66.81 86 GLU A N 1
ATOM 703 C CA . GLU A 1 86 ? 13.177 13.258 11.204 1.00 66.81 86 GLU A CA 1
ATOM 704 C C . GLU A 1 86 ? 12.431 13.496 12.526 1.00 66.81 86 GLU A C 1
ATOM 706 O O . GLU A 1 86 ? 11.752 14.511 12.692 1.00 66.81 86 GLU A O 1
ATOM 711 N N . GLY A 1 87 ? 12.581 12.581 13.487 1.00 65.25 87 GLY A N 1
ATOM 712 C CA . GLY A 1 87 ? 12.208 12.854 14.878 1.00 65.25 87 GLY A CA 1
ATOM 713 C C . GLY A 1 87 ? 10.707 12.901 15.190 1.00 65.25 87 GLY A C 1
ATOM 714 O O . GLY A 1 87 ? 10.282 13.765 15.955 1.00 65.25 87 GLY A O 1
ATOM 715 N N . TYR A 1 88 ? 9.892 11.985 14.655 1.00 73.44 88 TYR A N 1
ATOM 716 C CA . TYR A 1 88 ? 8.596 11.684 15.276 1.00 73.44 88 TYR A CA 1
ATOM 717 C C . TYR A 1 88 ? 8.750 11.378 16.789 1.00 73.44 88 TYR A C 1
ATOM 719 O O . TYR A 1 88 ? 9.714 10.738 17.214 1.00 73.44 88 TYR A O 1
ATOM 727 N N . PRO A 1 89 ? 7.797 11.802 17.626 1.00 79.56 89 PRO A N 1
ATOM 728 C CA . PRO A 1 89 ? 7.760 11.438 19.034 1.00 79.56 89 PRO A CA 1
ATOM 729 C C . PRO A 1 89 ? 7.586 9.928 19.208 1.00 79.56 89 PRO A C 1
ATOM 731 O O . PRO A 1 89 ? 6.865 9.293 18.435 1.00 79.56 89 PRO A O 1
ATOM 734 N N . SER A 1 90 ? 8.171 9.369 20.266 1.00 85.06 90 SER A N 1
ATOM 735 C CA . SER A 1 90 ? 7.963 7.972 20.679 1.00 85.06 90 SER A CA 1
ATOM 736 C C . SER A 1 90 ? 6.483 7.605 20.805 1.00 85.06 90 SER A C 1
ATOM 738 O O . SER A 1 90 ? 6.077 6.500 20.473 1.00 85.06 90 SER A O 1
ATOM 740 N N . GLU A 1 91 ? 5.657 8.560 21.217 1.00 86.31 91 GLU A N 1
ATOM 741 C CA . GLU A 1 91 ? 4.217 8.421 21.386 1.00 86.31 91 GLU A CA 1
ATOM 742 C C . GLU A 1 91 ? 3.494 8.196 20.054 1.00 86.31 91 GLU A C 1
ATOM 744 O O . GLU A 1 91 ? 2.444 7.561 20.024 1.00 86.31 91 GLU A O 1
ATOM 749 N N . PHE A 1 92 ? 4.043 8.701 18.944 1.00 85.81 92 PHE A N 1
ATOM 750 C CA . PHE A 1 92 ? 3.512 8.414 17.613 1.00 85.81 92 PHE A CA 1
ATOM 751 C C . PHE A 1 92 ? 3.836 6.979 17.190 1.00 85.81 92 PHE A C 1
ATOM 753 O O . PHE A 1 92 ? 2.970 6.309 16.640 1.00 85.81 92 PHE A O 1
ATOM 760 N N . VAL A 1 93 ? 5.047 6.494 17.481 1.00 88.31 93 VAL A N 1
ATOM 761 C CA . VAL A 1 93 ? 5.437 5.103 17.201 1.00 88.31 93 VAL A CA 1
ATOM 762 C C . VAL A 1 93 ? 4.589 4.137 18.028 1.00 88.31 93 VAL A C 1
ATOM 764 O O . VAL A 1 93 ? 3.954 3.266 17.446 1.00 88.31 93 VAL A O 1
ATOM 767 N N . GLN A 1 94 ? 4.462 4.372 19.338 1.00 91.12 94 GLN A N 1
ATOM 768 C CA . GLN A 1 94 ? 3.605 3.569 20.219 1.00 91.12 94 GLN A CA 1
ATOM 769 C C . GLN A 1 94 ? 2.152 3.534 19.730 1.00 91.12 94 GLN A C 1
ATOM 771 O O . GLN A 1 94 ? 1.510 2.493 19.737 1.00 91.12 94 GLN A O 1
ATOM 776 N N . MET A 1 95 ? 1.622 4.664 19.256 1.00 91.69 95 MET A N 1
ATOM 777 C CA . MET A 1 95 ? 0.279 4.705 18.676 1.00 91.69 95 MET A CA 1
ATOM 778 C C . MET A 1 95 ? 0.155 3.805 17.439 1.00 91.69 95 MET A C 1
ATOM 780 O O . MET A 1 95 ? -0.872 3.152 17.264 1.00 91.69 95 MET A O 1
ATOM 784 N N . LEU A 1 96 ? 1.163 3.789 16.562 1.00 93.38 96 LEU A N 1
ATOM 785 C CA . LEU A 1 96 ? 1.160 2.897 15.403 1.00 93.38 96 LEU A CA 1
ATOM 786 C C . LEU A 1 96 ? 1.211 1.429 15.841 1.00 93.38 96 LEU A C 1
ATOM 788 O O . LEU A 1 96 ? 0.436 0.640 15.309 1.00 93.38 96 LEU A O 1
ATOM 792 N N . GLU A 1 97 ? 2.041 1.080 16.826 1.00 95.25 97 GLU A N 1
ATOM 793 C CA . GLU A 1 97 ? 2.084 -0.269 17.415 1.00 95.25 97 GLU A CA 1
ATOM 794 C C . GLU A 1 97 ? 0.712 -0.681 17.962 1.00 95.25 97 GLU A C 1
ATOM 796 O O . GLU A 1 97 ? 0.184 -1.723 17.574 1.00 95.25 97 GLU A O 1
ATOM 801 N N . ASP A 1 98 ? 0.069 0.181 18.756 1.00 94.88 98 ASP A N 1
ATOM 802 C CA . ASP A 1 98 ? -1.265 -0.065 19.315 1.00 94.88 98 ASP A CA 1
ATOM 803 C C . ASP A 1 98 ? -2.328 -0.281 18.218 1.00 94.88 98 ASP A C 1
ATOM 805 O O . ASP A 1 98 ? -3.294 -1.026 18.409 1.00 94.88 98 ASP A O 1
ATOM 809 N N . PHE A 1 99 ? -2.202 0.388 17.067 1.00 95.50 99 PHE A N 1
ATOM 810 C CA . PHE A 1 99 ? -3.096 0.176 15.927 1.00 95.50 99 PHE A CA 1
ATOM 811 C C . PHE A 1 99 ? -2.801 -1.118 15.177 1.00 95.50 99 PHE A C 1
ATOM 813 O O . PHE A 1 99 ? -3.743 -1.801 14.769 1.00 95.50 99 PHE A O 1
ATOM 820 N N . ILE A 1 100 ? -1.527 -1.473 15.030 1.00 97.06 100 ILE A N 1
ATOM 821 C CA . ILE A 1 100 ? -1.104 -2.741 14.434 1.00 97.06 100 ILE A CA 1
ATOM 822 C C . ILE A 1 100 ? -1.628 -3.910 15.268 1.00 97.06 100 ILE A C 1
ATOM 824 O O . ILE A 1 100 ? -2.217 -4.832 14.713 1.00 97.06 100 ILE A O 1
ATOM 828 N N . GLU A 1 101 ? -1.531 -3.842 16.598 1.00 96.31 101 GLU A N 1
ATOM 829 C CA . GLU A 1 101 ? -2.096 -4.853 17.507 1.00 96.31 101 GLU A CA 1
ATOM 830 C C . GLU A 1 101 ? -3.625 -4.981 17.394 1.00 96.31 101 GLU A C 1
ATOM 832 O O . GLU A 1 101 ? -4.202 -6.027 17.694 1.00 96.31 101 GLU A O 1
ATOM 837 N N . ARG A 1 102 ? -4.306 -3.923 16.940 1.00 95.25 102 ARG A N 1
ATOM 838 C CA . ARG A 1 102 ? -5.754 -3.918 16.665 1.00 95.25 102 ARG A CA 1
ATOM 839 C C . ARG A 1 102 ? -6.096 -4.363 15.244 1.00 95.25 102 ARG A C 1
ATOM 841 O O . ARG A 1 102 ? -7.284 -4.451 14.913 1.00 95.25 102 ARG A O 1
ATOM 848 N N . GLY A 1 103 ? -5.092 -4.687 14.437 1.00 96.31 103 GLY A N 1
ATOM 849 C CA . GLY A 1 103 ? -5.199 -5.204 13.077 1.00 96.31 103 GLY A CA 1
ATOM 850 C C . GLY A 1 103 ? -5.331 -4.159 11.986 1.00 96.31 103 GLY A C 1
ATOM 851 O O . GLY A 1 103 ? -5.900 -4.448 10.933 1.00 96.31 103 GLY A O 1
ATOM 852 N N . LEU A 1 104 ? -4.825 -2.947 12.222 1.00 97.94 104 LEU A N 1
ATOM 853 C CA . LEU A 1 104 ? -4.555 -2.018 11.131 1.00 97.94 104 LEU A CA 1
ATOM 854 C C . LEU A 1 104 ? -3.247 -2.411 10.441 1.00 97.94 104 LEU A C 1
ATOM 856 O O . LEU A 1 104 ? -2.297 -2.865 11.074 1.00 97.94 104 LEU A O 1
ATOM 860 N N . LEU A 1 105 ? -3.188 -2.178 9.135 1.00 98.56 105 LEU A N 1
ATOM 861 C CA . LEU A 1 105 ? -1.955 -2.302 8.364 1.00 98.56 105 LEU A CA 1
ATOM 862 C C . LEU A 1 105 ? -1.286 -0.936 8.261 1.00 98.56 105 LEU A C 1
ATOM 864 O O . LEU A 1 105 ? -1.943 0.040 7.895 1.00 98.56 105 LEU A O 1
ATOM 868 N N . VAL A 1 106 ? 0.014 -0.853 8.524 1.00 97.62 106 VAL A N 1
ATOM 869 C CA . VAL A 1 106 ? 0.774 0.390 8.370 1.00 97.62 106 VAL A CA 1
ATOM 870 C C . VAL A 1 106 ? 1.838 0.192 7.300 1.00 97.62 106 VAL A C 1
ATOM 872 O O . VAL A 1 106 ? 2.674 -0.698 7.402 1.00 97.62 106 VAL A O 1
ATOM 875 N N . PHE A 1 107 ? 1.813 1.039 6.277 1.00 96.38 107 PHE A N 1
ATOM 876 C CA . PHE A 1 107 ? 2.824 1.106 5.225 1.00 96.38 107 PHE A CA 1
ATOM 877 C C . PHE A 1 107 ? 3.581 2.424 5.324 1.00 96.38 107 PHE A C 1
ATOM 879 O O . PHE A 1 107 ? 2.972 3.470 5.579 1.00 96.38 107 PHE A O 1
ATOM 886 N N . CYS A 1 108 ? 4.888 2.405 5.075 1.00 93.44 108 CYS A N 1
ATOM 887 C CA . CYS A 1 108 ? 5.664 3.630 4.943 1.00 93.44 108 CYS A CA 1
ATOM 888 C C . CYS A 1 108 ? 6.598 3.616 3.730 1.00 93.44 108 CYS A C 1
ATOM 890 O O . CYS A 1 108 ? 7.131 2.588 3.311 1.00 93.44 108 CYS A O 1
ATOM 892 N N . ALA A 1 109 ? 6.814 4.800 3.162 1.00 91.88 109 ALA A N 1
ATOM 893 C CA . ALA A 1 109 ? 7.810 5.007 2.125 1.00 91.88 109 ALA A CA 1
ATOM 894 C C . ALA A 1 109 ? 9.224 4.925 2.717 1.00 91.88 109 ALA A C 1
ATOM 896 O O . ALA A 1 109 ? 9.543 5.631 3.671 1.00 91.88 109 ALA A O 1
ATOM 897 N N . ALA A 1 110 ? 10.108 4.148 2.090 1.00 88.00 110 ALA A N 1
ATOM 898 C CA . ALA A 1 110 ? 11.493 3.990 2.532 1.00 88.00 110 ALA A CA 1
ATOM 899 C C . ALA A 1 110 ? 12.373 5.242 2.313 1.00 88.00 110 ALA A C 1
ATOM 901 O O . ALA A 1 110 ? 13.578 5.177 2.483 1.00 88.00 110 ALA A O 1
ATOM 902 N N . GLY A 1 111 ? 11.842 6.388 1.888 1.00 86.88 111 GLY A N 1
ATOM 903 C CA . GLY A 1 111 ? 12.652 7.571 1.571 1.00 86.88 111 GLY A CA 1
ATOM 904 C C . GLY A 1 111 ? 13.399 7.481 0.232 1.00 86.88 111 GLY A C 1
ATOM 905 O O . GLY A 1 111 ? 13.376 6.454 -0.451 1.00 86.88 111 GLY A O 1
ATOM 906 N N . ASN A 1 112 ? 14.001 8.604 -0.178 1.00 84.75 112 ASN A N 1
ATOM 907 C CA . ASN A 1 112 ? 14.524 8.817 -1.536 1.00 84.75 112 ASN A CA 1
ATOM 908 C C . ASN A 1 112 ? 16.046 9.090 -1.588 1.00 84.75 112 ASN A C 1
ATOM 910 O O . ASN A 1 112 ? 16.563 9.594 -2.587 1.00 84.75 112 ASN A O 1
ATOM 914 N N . ASP A 1 113 ? 16.767 8.777 -0.512 1.00 78.25 113 ASP A N 1
ATOM 915 C CA . ASP A 1 113 ? 18.154 9.204 -0.308 1.00 78.25 113 ASP A CA 1
ATOM 916 C C . ASP A 1 113 ? 19.181 8.061 -0.393 1.00 78.25 113 ASP A C 1
ATOM 918 O O . ASP A 1 113 ? 20.230 8.108 0.257 1.00 78.25 113 ASP A O 1
ATOM 922 N N . ARG A 1 114 ? 18.916 7.043 -1.228 1.00 71.94 114 ARG A N 1
ATOM 923 C CA . ARG A 1 114 ? 19.854 5.941 -1.540 1.00 71.94 114 ARG A CA 1
ATOM 924 C C . ARG A 1 114 ? 20.533 5.355 -0.284 1.00 71.94 114 ARG A C 1
ATOM 926 O O . ARG A 1 114 ? 19.877 4.705 0.527 1.00 71.94 114 ARG A O 1
ATOM 933 N N . ASP A 1 115 ? 21.838 5.603 -0.141 1.00 60.41 115 ASP A N 1
ATOM 934 C CA . ASP A 1 115 ? 22.743 5.041 0.866 1.00 60.41 115 ASP A CA 1
ATOM 935 C C . ASP A 1 115 ? 22.632 5.723 2.232 1.00 60.41 115 ASP A C 1
ATOM 937 O O . ASP A 1 115 ? 23.175 5.219 3.214 1.00 60.41 115 ASP A O 1
ATOM 941 N N . LYS A 1 116 ? 21.937 6.866 2.327 1.00 59.31 116 LYS A N 1
ATOM 942 C CA . LYS A 1 116 ? 21.623 7.466 3.633 1.00 59.31 116 LYS A CA 1
ATOM 943 C C . LYS A 1 116 ? 20.547 6.681 4.381 1.00 59.31 116 LYS A C 1
ATOM 945 O O . LYS A 1 116 ? 20.312 6.951 5.555 1.00 59.31 116 LYS A O 1
ATOM 950 N N . GLY A 1 117 ? 19.963 5.683 3.718 1.00 54.72 117 GLY A N 1
ATOM 951 C CA . GLY A 1 117 ? 18.916 4.860 4.276 1.00 54.72 117 GLY A CA 1
ATOM 952 C C . GLY A 1 117 ? 17.598 5.625 4.369 1.00 54.72 117 GLY A C 1
ATOM 953 O O . GLY A 1 117 ? 17.467 6.748 3.877 1.00 54.72 117 GLY A O 1
ATOM 954 N N . PRO A 1 118 ? 16.586 4.978 4.936 1.00 55.94 118 PRO A N 1
ATOM 955 C CA . PRO A 1 118 ? 15.254 5.515 5.001 1.00 55.94 118 PRO A CA 1
ATOM 956 C C . PRO A 1 118 ? 15.163 6.521 6.155 1.00 55.94 118 PRO A C 1
ATOM 958 O O . PRO A 1 118 ? 15.822 6.385 7.188 1.00 55.94 118 PRO A O 1
ATOM 961 N N . PHE A 1 119 ? 14.360 7.562 5.957 1.00 62.28 119 PHE A N 1
ATOM 962 C CA . PHE A 1 119 ? 14.152 8.626 6.933 1.00 62.28 119 PHE A CA 1
ATOM 963 C C . PHE A 1 119 ? 12.713 8.557 7.442 1.00 62.28 119 PHE A C 1
ATOM 965 O O . PHE A 1 119 ? 11.780 8.918 6.727 1.00 62.28 119 PHE A O 1
ATOM 972 N N . GLY A 1 120 ? 12.521 8.090 8.675 1.00 63.41 120 GLY A N 1
ATOM 973 C CA . GLY A 1 120 ? 11.208 8.082 9.322 1.00 63.41 120 GLY A CA 1
ATOM 974 C C . GLY A 1 120 ? 11.121 7.087 10.474 1.00 63.41 120 GLY A C 1
ATOM 975 O O . GLY A 1 120 ? 11.573 5.963 10.370 1.00 63.41 120 GLY A O 1
ATOM 976 N N . LEU A 1 121 ? 10.512 7.462 11.592 1.00 64.38 121 LEU A N 1
ATOM 977 C CA . LEU A 1 121 ? 10.421 6.570 12.761 1.00 64.38 121 LEU A CA 1
ATOM 978 C C . LEU A 1 121 ? 9.365 5.469 12.647 1.00 64.38 121 LEU A C 1
ATOM 980 O O . LEU A 1 121 ? 9.327 4.580 13.484 1.00 64.38 121 LEU A O 1
ATOM 984 N N . ALA A 1 122 ? 8.522 5.494 11.615 1.00 80.94 122 ALA A N 1
ATOM 985 C CA . ALA A 1 122 ? 7.557 4.421 11.398 1.00 80.94 122 ALA A CA 1
ATOM 986 C C . ALA A 1 122 ? 8.207 3.128 10.873 1.00 80.94 122 ALA A C 1
ATOM 988 O O . ALA A 1 122 ? 7.539 2.109 10.837 1.00 80.94 122 ALA A O 1
ATOM 989 N N . MET A 1 123 ? 9.475 3.143 10.454 1.00 79.38 123 MET A N 1
ATOM 990 C CA . MET A 1 123 ? 10.122 2.003 9.775 1.00 79.38 123 MET A CA 1
ATOM 991 C C . MET A 1 123 ? 10.364 0.806 10.690 1.00 79.38 123 MET A C 1
ATOM 993 O O . MET A 1 123 ? 10.490 -0.310 10.206 1.00 79.38 123 MET A O 1
ATOM 997 N N . ASP A 1 124 ? 10.421 1.033 12.002 1.00 82.94 124 ASP A N 1
ATOM 998 C CA . ASP A 1 124 ? 10.583 -0.047 12.977 1.00 82.94 124 ASP A CA 1
ATOM 999 C C . ASP A 1 124 ? 9.287 -0.852 13.168 1.00 82.94 124 ASP A C 1
ATOM 1001 O O . ASP A 1 124 ? 9.320 -1.961 13.697 1.00 82.94 124 ASP A O 1
ATOM 1005 N N . VAL A 1 125 ? 8.143 -0.300 12.743 1.00 91.00 125 VAL A N 1
ATOM 1006 C CA . VAL A 1 125 ? 6.810 -0.859 13.023 1.00 91.00 125 VAL A CA 1
ATOM 1007 C C . VAL A 1 125 ? 5.953 -1.056 11.772 1.00 91.00 125 VAL A C 1
ATOM 1009 O O . VAL A 1 125 ? 5.088 -1.924 11.758 1.00 91.00 125 VAL A O 1
ATOM 1012 N N . ALA A 1 126 ? 6.163 -0.269 10.720 1.00 93.75 126 ALA A N 1
ATOM 1013 C CA . ALA A 1 126 ? 5.407 -0.306 9.475 1.00 93.75 126 ALA A CA 1
ATOM 1014 C C . ALA A 1 126 ? 6.087 -1.186 8.425 1.00 93.75 126 ALA A C 1
ATOM 1016 O O . ALA A 1 126 ? 7.304 -1.342 8.414 1.00 93.75 126 ALA A O 1
ATOM 1017 N N . ILE A 1 127 ? 5.293 -1.670 7.471 1.00 94.81 127 ILE A N 1
ATOM 1018 C CA . ILE A 1 127 ? 5.788 -2.321 6.263 1.00 94.81 127 ILE A CA 1
ATOM 1019 C C . ILE A 1 127 ? 6.460 -1.262 5.381 1.00 94.81 127 ILE A C 1
ATOM 1021 O O . ILE A 1 127 ? 5.800 -0.386 4.810 1.00 94.81 127 ILE A O 1
ATOM 1025 N N . THR A 1 128 ? 7.778 -1.348 5.255 1.00 92.69 128 THR A N 1
ATOM 1026 C CA . THR A 1 128 ? 8.609 -0.351 4.585 1.00 92.69 128 THR A CA 1
ATOM 1027 C C . THR A 1 128 ? 8.770 -0.667 3.100 1.00 92.69 128 THR A C 1
ATOM 1029 O O . THR A 1 128 ? 9.232 -1.744 2.712 1.00 92.69 128 THR A O 1
ATOM 1032 N N . ILE A 1 129 ? 8.420 0.302 2.250 1.00 92.62 129 ILE A N 1
ATOM 1033 C CA . ILE A 1 129 ? 8.295 0.126 0.801 1.00 92.62 129 ILE A CA 1
ATOM 1034 C C . ILE A 1 129 ? 9.317 0.961 0.025 1.00 92.62 129 ILE A C 1
ATOM 1036 O O . ILE A 1 129 ? 9.344 2.194 0.085 1.00 92.62 129 ILE A O 1
ATOM 1040 N N . GLY A 1 130 ? 10.126 0.266 -0.767 1.00 90.94 130 GLY A N 1
ATOM 1041 C CA . GLY A 1 130 ? 11.027 0.819 -1.773 1.00 90.94 130 GLY A CA 1
ATOM 1042 C C . GLY A 1 130 ? 10.342 0.961 -3.131 1.00 90.94 130 GLY A C 1
ATOM 1043 O O . GLY A 1 130 ? 9.252 0.436 -3.354 1.00 90.94 130 GLY A O 1
ATOM 1044 N N . ALA A 1 131 ? 10.994 1.656 -4.059 1.00 91.38 131 ALA A N 1
ATOM 1045 C CA . ALA A 1 131 ? 10.458 1.924 -5.391 1.00 91.38 131 ALA A CA 1
ATOM 1046 C C . ALA A 1 131 ? 11.254 1.204 -6.481 1.00 91.38 131 ALA A C 1
ATOM 1048 O O . ALA A 1 131 ? 12.484 1.127 -6.432 1.00 91.38 131 ALA A O 1
ATOM 1049 N N . ALA A 1 132 ? 10.539 0.723 -7.490 1.00 90.12 132 ALA A N 1
ATOM 1050 C CA . ALA A 1 132 ? 11.073 0.209 -8.739 1.00 90.12 132 ALA A CA 1
ATOM 1051 C C . ALA A 1 132 ? 10.237 0.682 -9.930 1.00 90.12 132 ALA A C 1
ATOM 1053 O O . ALA A 1 132 ? 9.060 1.022 -9.803 1.00 90.12 132 ALA A O 1
ATOM 1054 N N . SER A 1 133 ? 10.855 0.634 -11.102 1.00 89.50 133 SER A N 1
ATOM 1055 C CA . SER A 1 133 ? 10.248 0.895 -12.400 1.00 89.50 133 SER A CA 1
ATOM 1056 C C . SER A 1 133 ? 10.328 -0.351 -13.269 1.00 89.50 133 SER A C 1
ATOM 1058 O O . SER A 1 133 ? 11.299 -1.106 -13.206 1.00 89.50 133 SER A O 1
ATOM 1060 N N . LEU A 1 134 ? 9.340 -0.544 -14.138 1.00 86.69 134 LEU A N 1
ATOM 1061 C CA . LEU A 1 134 ? 9.387 -1.596 -15.147 1.00 86.69 134 LEU A CA 1
ATOM 1062 C C . LEU A 1 134 ? 10.193 -1.119 -16.367 1.00 86.69 134 LEU A C 1
ATOM 1064 O O . LEU A 1 134 ? 9.784 -0.163 -17.036 1.00 86.69 134 LEU A O 1
ATOM 1068 N N . ILE A 1 135 ? 11.320 -1.779 -16.654 1.00 83.56 135 ILE A N 1
ATOM 1069 C CA . ILE A 1 135 ? 12.229 -1.415 -17.757 1.00 83.56 135 ILE A CA 1
ATOM 1070 C C . ILE A 1 135 ? 11.990 -2.246 -19.023 1.00 83.56 135 ILE A C 1
ATOM 1072 O O . ILE A 1 135 ? 12.112 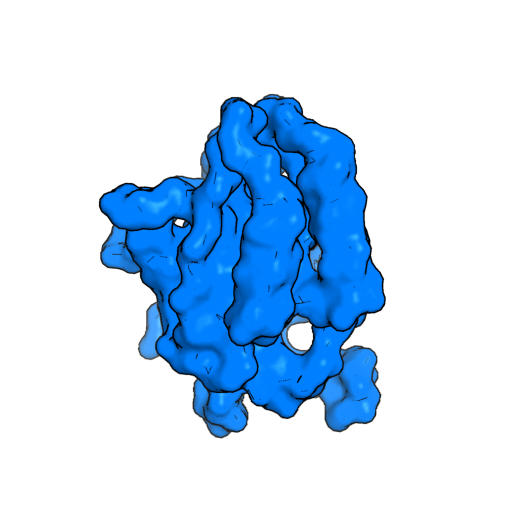-1.716 -20.123 1.00 83.56 135 ILE A O 1
ATOM 1076 N N . GLU A 1 136 ? 11.589 -3.507 -18.876 1.00 77.88 136 GLU A N 1
ATOM 1077 C CA . GLU A 1 136 ? 11.199 -4.417 -19.962 1.00 77.88 136 GLU A CA 1
ATOM 1078 C C . GLU A 1 136 ? 9.983 -5.236 -19.503 1.00 77.88 136 GLU A C 1
ATOM 1080 O O . GLU A 1 136 ? 9.570 -5.137 -18.347 1.00 77.88 136 GLU A O 1
ATOM 1085 N N . GLU A 1 137 ? 9.375 -6.028 -20.389 1.00 74.81 137 GLU A N 1
ATOM 1086 C CA . GLU A 1 137 ? 8.291 -6.931 -19.984 1.00 74.81 137 GLU A CA 1
ATOM 1087 C C . GLU A 1 137 ? 8.776 -7.844 -18.851 1.00 74.81 137 GLU A C 1
ATOM 1089 O O . GLU A 1 137 ? 9.783 -8.531 -18.984 1.00 74.81 137 GLU A O 1
ATOM 1094 N N . GLU A 1 138 ? 8.088 -7.775 -17.708 1.00 74.19 138 GLU A N 1
ATOM 1095 C CA . GLU A 1 138 ? 8.398 -8.511 -16.474 1.00 74.19 138 GLU A CA 1
ATOM 1096 C C . GLU A 1 138 ? 9.737 -8.169 -15.797 1.00 74.19 138 GLU A C 1
ATOM 1098 O O . GLU A 1 138 ? 9.963 -8.617 -14.681 1.00 74.19 138 GLU A O 1
ATOM 1103 N N . VAL A 1 139 ? 10.597 -7.329 -16.378 1.00 78.69 139 VAL A N 1
ATOM 1104 C CA . VAL A 1 139 ? 11.868 -6.931 -15.752 1.00 78.69 139 VAL A CA 1
ATOM 1105 C C . VAL A 1 139 ? 11.720 -5.580 -15.070 1.00 78.69 139 VAL A C 1
ATOM 1107 O O . VAL A 1 139 ? 11.482 -4.548 -15.711 1.00 78.69 139 VAL A O 1
ATOM 1110 N N . CYS A 1 140 ? 11.915 -5.571 -13.757 1.00 81.44 140 CYS A N 1
ATOM 1111 C CA . CYS A 1 140 ? 11.910 -4.364 -12.953 1.00 81.44 140 CYS A CA 1
ATOM 1112 C C . CYS A 1 140 ? 13.329 -3.957 -12.551 1.00 81.44 140 CYS A C 1
ATOM 1114 O O . CYS A 1 140 ? 14.224 -4.776 -12.352 1.00 81.44 140 CYS A O 1
ATOM 1116 N N . LYS A 1 141 ? 13.536 -2.651 -12.445 1.00 82.94 141 LYS A N 1
ATOM 1117 C CA . LYS A 1 141 ? 14.761 -2.044 -11.941 1.00 82.94 141 LYS A CA 1
ATOM 1118 C C . LYS A 1 141 ? 14.393 -1.206 -10.732 1.00 82.94 141 LYS A C 1
ATOM 1120 O O . LYS A 1 1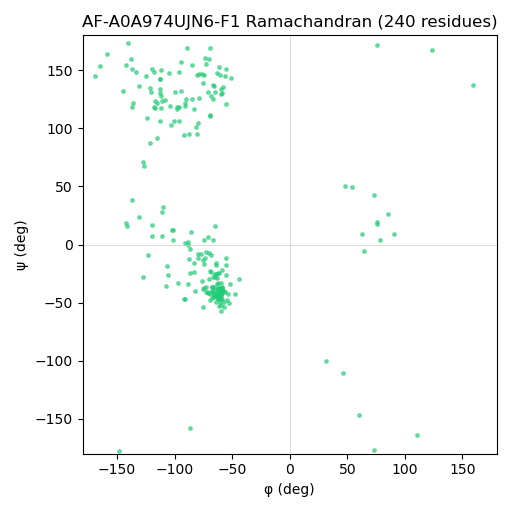41 ? 13.460 -0.409 -10.802 1.00 82.94 141 LYS A O 1
ATOM 1125 N N . ARG A 1 142 ? 15.125 -1.374 -9.632 1.00 83.50 142 ARG A N 1
ATOM 1126 C CA . ARG A 1 142 ? 14.984 -0.502 -8.463 1.00 83.50 142 ARG A CA 1
ATOM 1127 C C . ARG A 1 142 ? 15.238 0.943 -8.876 1.00 83.50 142 ARG A C 1
ATOM 1129 O O . ARG A 1 142 ? 16.204 1.231 -9.579 1.00 83.50 142 ARG A O 1
ATOM 1136 N N . ASP A 1 143 ? 14.389 1.844 -8.412 1.00 82.94 143 ASP A N 1
ATOM 1137 C CA . ASP A 1 143 ? 14.554 3.253 -8.706 1.00 82.94 143 ASP A CA 1
ATOM 1138 C C . ASP A 1 143 ? 15.818 3.778 -8.038 1.00 82.94 143 ASP A C 1
ATOM 1140 O O . ASP A 1 143 ? 16.092 3.529 -6.863 1.00 82.94 143 ASP A O 1
ATOM 1144 N N . ASP A 1 144 ? 16.549 4.578 -8.800 1.00 74.62 144 ASP A N 1
ATOM 1145 C CA . ASP A 1 144 ? 17.760 5.264 -8.379 1.00 74.62 144 ASP A CA 1
ATOM 1146 C C . ASP A 1 144 ? 17.562 6.124 -7.126 1.00 74.62 144 ASP A C 1
ATOM 1148 O O . ASP A 1 144 ? 18.522 6.389 -6.414 1.00 74.62 144 ASP A O 1
ATOM 1152 N N . SER A 1 145 ? 16.349 6.601 -6.855 1.00 72.94 145 SER A N 1
ATOM 1153 C CA . SER A 1 145 ? 16.034 7.335 -5.630 1.00 72.94 145 SER A CA 1
ATOM 1154 C C . SER A 1 145 ? 15.724 6.416 -4.450 1.00 72.94 145 SER A C 1
ATOM 1156 O O . SER A 1 145 ? 15.911 6.830 -3.317 1.00 72.94 145 SER A O 1
ATOM 1158 N N . SER A 1 146 ? 15.296 5.169 -4.659 1.00 75.50 146 SER A N 1
ATOM 1159 C CA . SER A 1 146 ? 14.866 4.297 -3.561 1.00 75.50 146 SER A CA 1
ATOM 1160 C C . SER A 1 146 ? 15.991 4.081 -2.546 1.00 75.50 146 SER A C 1
ATOM 1162 O O . SER A 1 146 ? 17.121 3.760 -2.925 1.00 75.50 146 SER A O 1
ATOM 1164 N N . ALA A 1 147 ? 15.687 4.204 -1.254 1.00 72.69 147 ALA A N 1
ATOM 1165 C CA . ALA A 1 147 ? 16.658 3.896 -0.209 1.00 72.69 147 ALA A CA 1
ATOM 1166 C C . ALA A 1 147 ? 17.117 2.426 -0.253 1.00 72.69 147 ALA A C 1
ATOM 1168 O O . ALA A 1 147 ? 16.383 1.541 -0.705 1.00 72.69 147 ALA A O 1
ATOM 1169 N N . ILE A 1 148 ? 18.339 2.179 0.228 1.00 72.56 148 ILE A N 1
ATOM 1170 C CA . ILE A 1 148 ? 18.926 0.845 0.420 1.00 72.56 148 ILE A CA 1
ATOM 1171 C C . ILE A 1 148 ? 19.200 0.673 1.910 1.00 72.56 148 ILE A C 1
ATOM 1173 O O . ILE A 1 148 ? 19.969 1.434 2.492 1.00 72.56 148 ILE A O 1
ATOM 1177 N N . THR A 1 149 ? 18.559 -0.303 2.549 1.00 70.31 149 THR A N 1
ATOM 1178 C CA . THR A 1 149 ? 18.579 -0.415 4.013 1.00 70.31 149 THR A CA 1
ATOM 1179 C C . THR A 1 149 ? 18.117 -1.779 4.497 1.00 70.31 149 THR A C 1
ATOM 1181 O O . THR A 1 149 ? 17.299 -2.414 3.837 1.00 70.31 149 THR A O 1
ATOM 1184 N N . SER A 1 150 ? 18.583 -2.194 5.678 1.00 71.94 150 SER A N 1
ATOM 1185 C CA . SER A 1 150 ? 18.098 -3.386 6.386 1.00 71.94 150 SER A CA 1
ATOM 1186 C C . SER A 1 150 ? 16.634 -3.303 6.820 1.00 71.94 150 SER A C 1
ATOM 1188 O O . SER A 1 150 ? 16.058 -4.339 7.117 1.00 71.94 150 SER A O 1
ATOM 1190 N N . TYR A 1 151 ? 16.056 -2.099 6.863 1.00 76.06 151 TYR A N 1
ATOM 1191 C CA . TYR A 1 151 ? 14.659 -1.867 7.252 1.00 76.06 151 TYR A CA 1
ATOM 1192 C C . TYR A 1 151 ? 13.666 -1.998 6.096 1.00 76.06 151 TYR A C 1
ATOM 1194 O O . TYR A 1 151 ? 12.477 -1.818 6.294 1.00 76.06 151 TYR A O 1
ATOM 1202 N N . LEU A 1 152 ? 14.135 -2.225 4.871 1.00 83.94 152 LEU A N 1
ATOM 1203 C CA . LEU A 1 152 ? 13.260 -2.325 3.714 1.00 83.94 152 LEU A CA 1
ATOM 1204 C C . LEU A 1 152 ? 12.610 -3.720 3.692 1.00 83.94 152 LEU A C 1
ATOM 1206 O O . LEU A 1 152 ? 13.297 -4.739 3.720 1.00 83.94 152 LEU A O 1
ATOM 1210 N N . ASP A 1 153 ? 11.281 -3.768 3.622 1.00 88.56 153 ASP A N 1
ATOM 1211 C CA . ASP A 1 153 ? 10.553 -5.039 3.576 1.00 88.56 153 ASP A CA 1
ATOM 1212 C C . ASP A 1 153 ? 10.312 -5.480 2.134 1.00 88.56 153 ASP A C 1
ATOM 1214 O O . ASP A 1 153 ? 10.573 -6.630 1.775 1.00 88.56 153 ASP A O 1
ATOM 1218 N N . PHE A 1 154 ? 9.851 -4.561 1.279 1.00 90.19 154 PHE A N 1
ATOM 1219 C CA . PHE A 1 154 ? 9.460 -4.862 -0.101 1.00 90.19 154 PHE A CA 1
ATOM 1220 C C . PHE A 1 154 ? 9.848 -3.751 -1.069 1.00 90.19 154 PHE A C 1
ATOM 1222 O O . PHE A 1 154 ? 9.923 -2.579 -0.711 1.00 90.19 154 PHE A O 1
ATOM 1229 N N . ILE A 1 155 ? 10.030 -4.109 -2.337 1.00 89.19 155 ILE A N 1
ATOM 1230 C CA . ILE A 1 155 ? 10.208 -3.150 -3.431 1.00 89.19 155 ILE A CA 1
ATOM 1231 C C . ILE A 1 155 ? 8.934 -3.187 -4.261 1.00 89.19 155 ILE A C 1
ATOM 1233 O O . ILE A 1 155 ? 8.575 -4.249 -4.740 1.00 89.19 155 ILE A O 1
ATOM 1237 N N . PHE A 1 156 ? 8.259 -2.063 -4.480 1.00 91.88 156 PHE A N 1
ATOM 1238 C CA . PHE A 1 156 ? 7.046 -2.021 -5.302 1.00 91.88 156 PHE A CA 1
ATOM 1239 C C . PHE A 1 156 ? 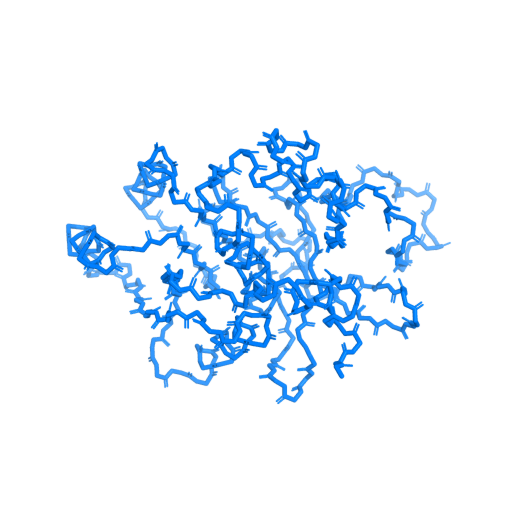7.262 -1.265 -6.604 1.00 91.88 156 PHE A C 1
ATOM 1241 O O . PHE A 1 156 ? 8.044 -0.312 -6.648 1.00 91.88 156 PHE A O 1
ATOM 1248 N N . LEU A 1 157 ? 6.521 -1.642 -7.654 1.00 92.50 157 LEU A N 1
ATOM 1249 C CA . LEU A 1 157 ? 6.440 -0.782 -8.825 1.00 92.50 157 LEU A CA 1
ATOM 1250 C C . LEU A 1 157 ? 5.666 0.479 -8.454 1.00 92.50 157 LEU A C 1
ATOM 1252 O O . LEU A 1 157 ? 4.548 0.420 -7.938 1.00 92.50 157 LEU A O 1
ATOM 1256 N N . ARG A 1 158 ? 6.264 1.631 -8.735 1.00 93.19 158 ARG A N 1
ATOM 1257 C CA . ARG A 1 158 ? 5.535 2.901 -8.726 1.00 93.19 158 ARG A CA 1
ATOM 1258 C C . ARG A 1 158 ? 4.560 2.949 -9.915 1.00 93.19 158 ARG A C 1
ATOM 1260 O O . ARG A 1 158 ? 4.764 2.223 -10.893 1.00 93.19 158 ARG A O 1
ATOM 1267 N N . PRO A 1 159 ? 3.518 3.794 -9.879 1.00 94.69 159 PRO A N 1
ATOM 1268 C CA . PRO A 1 159 ? 2.645 3.958 -11.034 1.00 94.69 159 PRO A CA 1
ATOM 1269 C C . PRO A 1 159 ? 3.372 4.677 -12.192 1.00 94.69 159 PRO A C 1
ATOM 1271 O O . PRO A 1 159 ? 4.460 5.238 -11.999 1.00 94.69 159 PRO A O 1
ATOM 1274 N N . PRO A 1 160 ? 2.766 4.704 -13.393 1.00 94.25 160 PRO A N 1
ATOM 1275 C CA . PRO A 1 160 ? 3.264 5.487 -14.519 1.00 94.25 160 PRO A CA 1
ATOM 1276 C C . PRO A 1 160 ? 3.445 6.978 -14.194 1.00 94.25 160 PRO A C 1
ATOM 1278 O O . PRO A 1 160 ? 2.662 7.558 -13.441 1.00 94.25 160 PRO A O 1
ATOM 1281 N N . ASP A 1 161 ? 4.397 7.630 -14.867 1.00 92.38 161 ASP A N 1
ATOM 1282 C CA . ASP A 1 161 ? 4.755 9.049 -14.646 1.00 92.38 161 ASP A CA 1
ATOM 1283 C C . ASP A 1 161 ? 3.594 10.039 -14.866 1.00 92.38 161 ASP A C 1
ATOM 1285 O O . ASP A 1 161 ? 3.615 11.172 -14.387 1.00 92.38 161 ASP A O 1
ATOM 1289 N N . HIS A 1 162 ? 2.576 9.641 -15.632 1.00 92.06 162 HIS A N 1
ATOM 1290 C CA . HIS A 1 162 ? 1.396 10.473 -15.869 1.00 92.06 162 HIS A CA 1
ATOM 1291 C C . HIS A 1 162 ? 0.357 10.374 -14.739 1.00 92.06 162 HIS A C 1
ATOM 1293 O O . HIS A 1 162 ? -0.536 11.214 -14.664 1.00 92.06 162 HIS A O 1
ATOM 1299 N N . ILE A 1 163 ? 0.467 9.360 -13.875 1.00 95.31 163 ILE A N 1
ATOM 1300 C CA . ILE A 1 163 ? -0.365 9.179 -12.679 1.00 95.31 163 ILE A CA 1
ATOM 1301 C C . ILE A 1 163 ? 0.291 9.863 -11.479 1.00 95.31 163 ILE A C 1
ATOM 1303 O O . ILE A 1 163 ? -0.371 10.587 -10.736 1.00 95.31 163 ILE A O 1
ATOM 1307 N N . ALA A 1 164 ? 1.595 9.649 -11.288 1.00 92.56 164 ALA A N 1
ATOM 1308 C CA . ALA A 1 164 ? 2.354 10.228 -10.186 1.00 92.56 164 ALA A CA 1
ATOM 1309 C C . ALA A 1 164 ? 3.815 10.498 -10.576 1.00 92.56 164 ALA A C 1
ATOM 1311 O O . ALA A 1 164 ? 4.207 10.315 -11.719 1.00 92.56 164 ALA A O 1
ATOM 1312 N N . GLY A 1 165 ? 4.623 10.992 -9.636 1.00 88.38 165 GLY A N 1
ATOM 1313 C CA . GLY A 1 165 ? 6.046 11.240 -9.878 1.00 88.38 165 GLY A CA 1
ATOM 1314 C C . GLY A 1 165 ? 6.935 10.015 -9.637 1.00 88.38 165 GLY A C 1
ATOM 1315 O O . GLY A 1 165 ? 6.489 8.869 -9.610 1.00 88.38 165 GLY A O 1
ATOM 1316 N N . HIS A 1 166 ? 8.217 10.282 -9.392 1.00 88.62 166 HIS A N 1
ATOM 1317 C CA . HIS A 1 166 ? 9.193 9.277 -8.973 1.00 88.62 166 HIS A CA 1
ATOM 1318 C C . HIS A 1 166 ? 9.363 9.257 -7.452 1.00 88.62 166 HIS A C 1
ATOM 1320 O O . HIS A 1 166 ? 9.292 10.302 -6.802 1.00 88.62 166 HIS A O 1
ATOM 1326 N N . GLY A 1 167 ? 9.661 8.080 -6.900 1.00 89.56 167 GLY A N 1
ATOM 1327 C CA . GLY A 1 167 ? 10.042 7.918 -5.499 1.00 89.56 167 GLY A CA 1
ATOM 1328 C C . GLY A 1 167 ? 9.172 6.951 -4.704 1.00 89.56 167 GLY A C 1
ATOM 1329 O O . GLY A 1 167 ? 8.085 6.539 -5.114 1.00 89.56 167 GLY A O 1
ATOM 1330 N N . THR A 1 168 ? 9.670 6.606 -3.521 1.00 92.19 168 THR A N 1
ATOM 1331 C CA . THR A 1 168 ? 9.042 5.648 -2.598 1.00 92.19 168 THR A CA 1
ATOM 1332 C C . THR A 1 168 ? 7.687 6.118 -2.078 1.00 92.19 168 THR A C 1
ATOM 1334 O O . THR A 1 168 ? 6.817 5.292 -1.812 1.00 92.19 168 THR A O 1
ATOM 1337 N N . SER A 1 169 ? 7.448 7.432 -2.045 1.00 93.44 169 SER A N 1
ATOM 1338 C CA . SER A 1 169 ? 6.147 8.029 -1.717 1.00 93.44 169 SER A CA 1
ATOM 1339 C C . SER A 1 169 ? 5.035 7.699 -2.718 1.00 93.44 169 SER A C 1
ATOM 1341 O O . SER A 1 169 ? 3.868 7.844 -2.375 1.00 93.44 169 SER A O 1
ATOM 1343 N N . PHE A 1 170 ? 5.360 7.205 -3.918 1.00 95.62 170 PHE A N 1
ATOM 1344 C CA . PHE A 1 170 ? 4.372 6.730 -4.897 1.00 95.62 170 PHE A CA 1
ATOM 1345 C C . PHE A 1 170 ? 4.330 5.199 -5.023 1.00 95.62 170 PHE A C 1
ATOM 1347 O O . PHE A 1 170 ? 3.332 4.653 -5.481 1.00 95.62 170 PHE A O 1
ATOM 1354 N N . ALA A 1 171 ? 5.370 4.488 -4.575 1.00 95.00 171 ALA A N 1
ATOM 1355 C CA . ALA A 1 171 ? 5.374 3.024 -4.496 1.00 95.00 171 ALA A CA 1
ATOM 1356 C C . ALA A 1 171 ? 4.678 2.503 -3.221 1.00 95.00 171 ALA A C 1
ATOM 1358 O O . ALA A 1 171 ? 3.909 1.549 -3.283 1.00 95.00 171 ALA A O 1
ATOM 1359 N N . SER A 1 172 ? 4.876 3.158 -2.072 1.00 96.00 172 SER A N 1
ATOM 1360 C CA . SER A 1 172 ? 4.180 2.837 -0.813 1.00 96.00 172 SER A CA 1
ATOM 1361 C C . SER A 1 172 ? 2.650 2.799 -0.954 1.00 96.00 172 SER A C 1
ATOM 1363 O O . SER A 1 172 ? 2.047 1.780 -0.609 1.00 96.00 172 SER A O 1
ATOM 1365 N N . PRO A 1 173 ? 1.986 3.824 -1.531 1.00 97.81 173 PRO A N 1
ATOM 1366 C CA . PRO A 1 173 ? 0.538 3.773 -1.729 1.00 97.81 173 PRO A CA 1
ATOM 1367 C C . PRO A 1 173 ? 0.090 2.678 -2.713 1.00 97.81 173 PRO A C 1
ATOM 1369 O O . PRO A 1 173 ? -1.030 2.189 -2.589 1.00 97.81 173 PRO A O 1
ATOM 1372 N N . MET A 1 174 ? 0.941 2.240 -3.650 1.00 97.94 174 MET A N 1
ATOM 1373 C CA . MET A 1 174 ? 0.646 1.079 -4.504 1.00 97.94 174 MET A CA 1
ATOM 1374 C C . MET A 1 174 ? 0.592 -0.211 -3.678 1.00 97.94 174 MET A C 1
ATOM 1376 O O . MET A 1 174 ? -0.340 -0.999 -3.833 1.00 97.94 174 MET A O 1
ATOM 1380 N N . ALA A 1 175 ? 1.540 -0.404 -2.757 1.00 97.88 175 ALA A N 1
ATOM 1381 C CA . ALA A 1 175 ? 1.539 -1.541 -1.836 1.00 97.88 175 ALA A CA 1
ATOM 1382 C C . ALA A 1 175 ? 0.297 -1.536 -0.931 1.00 97.88 175 ALA A C 1
ATOM 1384 O O . ALA A 1 175 ? -0.405 -2.546 -0.828 1.00 97.88 175 ALA A O 1
ATOM 1385 N N . ALA A 1 176 ? -0.033 -0.372 -0.360 1.00 98.56 176 ALA A N 1
ATOM 1386 C CA . ALA A 1 176 ? -1.250 -0.174 0.424 1.00 98.56 176 ALA A CA 1
ATOM 1387 C C . ALA A 1 176 ? -2.521 -0.481 -0.392 1.00 98.56 176 ALA A C 1
ATOM 1389 O O . ALA A 1 176 ? -3.466 -1.076 0.122 1.00 98.56 176 ALA A O 1
ATOM 1390 N N . GLY A 1 177 ? -2.541 -0.133 -1.682 1.00 98.62 177 GLY A N 1
ATOM 1391 C CA . GLY A 1 177 ? -3.643 -0.463 -2.583 1.00 98.62 177 GLY A CA 1
ATOM 1392 C C . GLY A 1 177 ? -3.773 -1.962 -2.861 1.00 98.62 177 GLY A C 1
ATOM 1393 O O . GLY A 1 177 ? -4.888 -2.483 -2.870 1.00 98.62 177 GLY A O 1
ATOM 1394 N N . LEU A 1 178 ? -2.663 -2.689 -3.030 1.00 98.62 178 LEU A N 1
ATOM 1395 C CA . LEU A 1 178 ? -2.722 -4.146 -3.175 1.00 98.62 178 LEU A CA 1
ATOM 1396 C C . LEU A 1 178 ? -3.276 -4.781 -1.894 1.00 98.62 178 LEU A C 1
ATOM 1398 O O . LEU A 1 178 ? -4.186 -5.604 -1.964 1.00 98.62 178 LEU A O 1
ATOM 1402 N N . ALA A 1 179 ? -2.799 -4.340 -0.728 1.00 98.62 179 ALA A N 1
ATOM 1403 C CA . ALA A 1 179 ? -3.323 -4.778 0.562 1.00 98.62 179 ALA A CA 1
ATOM 1404 C C . ALA A 1 179 ? -4.825 -4.476 0.707 1.00 98.62 179 ALA A C 1
ATOM 1406 O O . ALA A 1 179 ? -5.586 -5.346 1.126 1.00 98.62 179 ALA A O 1
ATOM 1407 N N . ALA A 1 180 ? -5.290 -3.298 0.275 1.00 98.81 180 ALA A N 1
ATOM 1408 C CA . ALA A 1 180 ? -6.713 -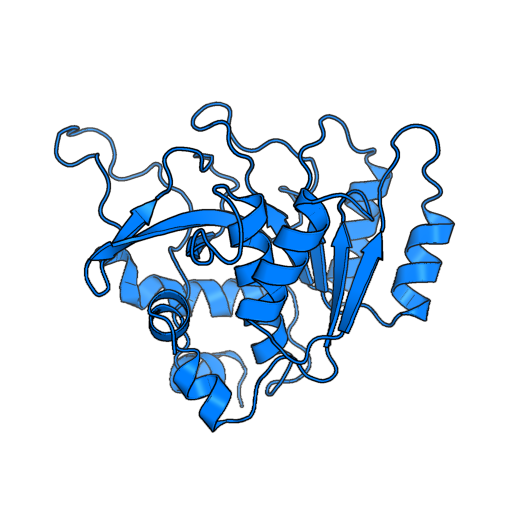2.955 0.278 1.00 98.81 180 ALA A CA 1
ATOM 1409 C C . ALA A 1 180 ? -7.544 -3.908 -0.592 1.00 98.81 180 ALA A C 1
ATOM 1411 O O . ALA A 1 180 ? -8.640 -4.311 -0.201 1.00 98.81 180 ALA A O 1
ATOM 1412 N N . ARG A 1 181 ? -7.028 -4.318 -1.757 1.00 98.62 181 ARG A N 1
ATOM 1413 C CA . ARG A 1 181 ? -7.698 -5.318 -2.600 1.00 98.62 181 ARG A CA 1
ATOM 1414 C C . ARG A 1 181 ? -7.763 -6.689 -1.951 1.00 98.62 181 ARG A C 1
ATOM 1416 O O . ARG A 1 181 ? -8.770 -7.367 -2.133 1.00 98.62 181 ARG A O 1
ATOM 1423 N N . LEU A 1 182 ? -6.733 -7.086 -1.209 1.00 98.44 182 LEU A N 1
ATOM 1424 C CA . LEU A 1 182 ? -6.751 -8.338 -0.458 1.00 98.44 182 LEU A CA 1
ATOM 1425 C C . LEU A 1 182 ? -7.770 -8.267 0.687 1.00 98.44 182 LEU A C 1
ATOM 1427 O O . LEU A 1 182 ? -8.610 -9.156 0.775 1.00 98.44 182 LEU A O 1
ATOM 1431 N N . LEU A 1 183 ? -7.791 -7.179 1.467 1.00 98.31 183 LEU A N 1
ATOM 1432 C CA . LEU A 1 183 ? -8.746 -6.974 2.568 1.00 98.31 183 LEU A CA 1
ATOM 1433 C C . LEU A 1 183 ? -10.213 -6.981 2.097 1.00 98.31 183 LEU A C 1
ATOM 1435 O O . LEU A 1 183 ? -11.009 -7.810 2.518 1.00 98.31 183 LEU A O 1
ATOM 1439 N N . SER A 1 184 ? -10.560 -6.101 1.157 1.00 98.06 184 SER A N 1
ATOM 1440 C CA . SER A 1 184 ? -11.180 -6.542 -0.089 1.00 98.06 184 SER A CA 1
ATOM 1441 C C . SER A 1 184 ? -12.083 -7.776 -0.115 1.00 98.06 184 SER A C 1
ATOM 1443 O O . SER A 1 184 ? -13.289 -7.747 0.136 1.00 98.06 184 SER A O 1
ATOM 1445 N N . GLY A 1 185 ? -11.446 -8.854 -0.566 1.00 96.94 185 GLY A N 1
ATOM 1446 C CA . GLY A 1 185 ? -12.063 -10.135 -0.863 1.00 96.94 185 GLY A CA 1
ATOM 1447 C C . GLY A 1 185 ? -11.766 -11.222 0.158 1.00 96.94 185 GLY A C 1
ATOM 1448 O O . GLY A 1 185 ? -12.581 -12.120 0.342 1.00 96.94 185 GLY A O 1
ATOM 1449 N N . TYR A 1 186 ? -10.639 -11.116 0.860 1.00 96.94 186 TYR A N 1
ATOM 1450 C CA . TYR A 1 186 ? -10.218 -12.046 1.903 1.00 96.94 186 TYR A CA 1
ATOM 1451 C C . TYR A 1 186 ? -10.479 -11.491 3.312 1.00 96.94 186 TYR A C 1
ATOM 1453 O O . TYR A 1 186 ? -10.008 -12.050 4.289 1.00 96.94 186 TYR A O 1
ATOM 1461 N N . GLY A 1 187 ? -11.246 -10.417 3.488 1.00 96.12 187 GLY A N 1
ATOM 1462 C CA . GLY A 1 187 ? -11.591 -9.888 4.811 1.00 96.12 187 GLY A CA 1
ATOM 1463 C C . GLY A 1 187 ? -10.373 -9.473 5.644 1.00 96.12 187 GLY A C 1
ATOM 1464 O O . GLY A 1 187 ? -9.380 -8.981 5.123 1.00 96.12 187 GLY A O 1
ATOM 1465 N N . ARG A 1 188 ? -10.462 -9.636 6.967 1.00 95.62 188 ARG A N 1
ATOM 1466 C CA . ARG A 1 188 ? -9.402 -9.225 7.897 1.00 95.62 188 ARG A CA 1
ATOM 1467 C C . ARG A 1 188 ? -8.121 -10.040 7.669 1.00 95.62 188 ARG A C 1
ATOM 1469 O O . ARG A 1 188 ? -8.197 -11.267 7.599 1.00 95.62 188 ARG A O 1
ATOM 1476 N N . ILE A 1 189 ? -6.997 -9.328 7.570 1.00 97.50 189 ILE A N 1
ATOM 1477 C CA . ILE A 1 189 ? -5.624 -9.839 7.479 1.00 97.50 189 ILE A CA 1
ATOM 1478 C C . ILE A 1 189 ? -4.785 -8.966 8.416 1.00 97.50 189 ILE A C 1
ATOM 1480 O O . ILE A 1 189 ? -4.770 -7.745 8.257 1.00 97.50 189 ILE A O 1
ATOM 1484 N N . GLU A 1 190 ? -4.126 -9.573 9.395 1.00 97.38 190 GLU A N 1
ATOM 1485 C CA . GLU A 1 190 ? -3.245 -8.886 10.342 1.00 97.38 190 GLU A CA 1
ATOM 1486 C C . GLU A 1 190 ? -1.918 -8.486 9.676 1.00 97.38 190 GLU A C 1
ATOM 1488 O O . GLU A 1 190 ? -1.515 -9.054 8.659 1.00 97.38 190 GLU A O 1
ATOM 1493 N N . GLN A 1 191 ? -1.180 -7.533 10.255 1.00 97.81 191 GLN A N 1
ATOM 1494 C CA . GLN A 1 191 ? 0.049 -7.035 9.623 1.00 97.81 191 GLN A CA 1
ATOM 1495 C C . GLN A 1 191 ? 1.096 -8.130 9.373 1.00 97.81 191 GLN A C 1
ATOM 1497 O O . GLN A 1 191 ? 1.704 -8.160 8.306 1.00 97.81 191 GLN A O 1
ATOM 1502 N N . GLN A 1 192 ? 1.275 -9.057 10.317 1.00 96.25 192 GLN A N 1
ATOM 1503 C CA . GLN A 1 192 ? 2.219 -10.169 10.155 1.00 96.25 192 GLN A CA 1
ATOM 1504 C C . GLN A 1 192 ? 1.782 -11.150 9.058 1.00 96.25 192 GLN A C 1
ATOM 1506 O O . GLN A 1 192 ? 2.617 -11.632 8.296 1.00 96.25 192 GLN A O 1
ATOM 1511 N N . GLU A 1 193 ? 0.477 -11.392 8.921 1.00 97.12 193 GLU A N 1
ATOM 1512 C CA . GLU A 1 193 ? -0.070 -12.205 7.831 1.00 97.12 193 GLU A CA 1
ATOM 1513 C C . GLU A 1 193 ? 0.125 -11.500 6.483 1.00 97.12 193 GLU A C 1
ATOM 1515 O O . GLU A 1 193 ? 0.526 -12.130 5.509 1.00 97.12 193 GLU A O 1
ATOM 1520 N N . MET A 1 194 ? -0.080 -10.179 6.423 1.00 98.06 194 MET A N 1
ATOM 1521 C CA . MET A 1 194 ? 0.147 -9.394 5.207 1.00 98.06 194 MET A CA 1
ATOM 1522 C C . MET A 1 194 ? 1.621 -9.412 4.781 1.00 98.06 194 MET A C 1
ATOM 1524 O O . MET A 1 194 ? 1.911 -9.559 3.592 1.00 98.06 194 MET A O 1
ATOM 1528 N N . ILE A 1 195 ? 2.554 -9.303 5.735 1.00 95.94 195 ILE A N 1
ATOM 1529 C CA . ILE A 1 195 ? 3.995 -9.443 5.477 1.00 95.94 195 ILE A CA 1
ATOM 1530 C C . ILE A 1 195 ? 4.290 -10.824 4.889 1.00 95.94 195 ILE A C 1
ATOM 1532 O O . ILE A 1 195 ? 4.991 -10.922 3.883 1.00 95.94 195 ILE A O 1
ATOM 1536 N N . GLU A 1 196 ? 3.736 -11.887 5.470 1.00 95.38 196 GLU A N 1
ATOM 1537 C CA . GLU A 1 196 ? 3.949 -13.251 4.986 1.00 95.38 196 GLU A CA 1
ATOM 1538 C C . GLU A 1 196 ? 3.373 -13.464 3.580 1.00 95.38 196 GLU A C 1
ATOM 1540 O O . GLU A 1 196 ? 4.060 -13.992 2.700 1.00 95.38 196 GLU A O 1
ATOM 1545 N N . VAL A 1 197 ? 2.159 -12.968 3.327 1.00 95.88 197 VAL A N 1
ATOM 1546 C CA . VAL A 1 197 ? 1.544 -12.978 1.995 1.00 95.88 197 VAL A CA 1
ATOM 1547 C C . VAL A 1 197 ? 2.448 -12.260 0.997 1.00 95.88 197 VAL A C 1
ATOM 1549 O O . VAL A 1 197 ? 2.837 -12.842 -0.015 1.00 95.88 197 VAL A O 1
ATOM 1552 N N . PHE A 1 198 ? 2.857 -11.021 1.276 1.00 95.25 198 PHE A N 1
ATOM 1553 C CA . PHE A 1 198 ? 3.723 -10.267 0.367 1.00 95.25 198 PHE A CA 1
ATOM 1554 C C . PHE A 1 198 ? 5.074 -10.956 0.156 1.00 95.25 198 PHE A C 1
ATOM 1556 O O . PHE A 1 198 ? 5.581 -10.980 -0.969 1.00 95.25 198 PHE A O 1
ATOM 1563 N N . ARG A 1 199 ? 5.639 -11.572 1.198 1.00 91.69 199 ARG A N 1
ATOM 1564 C CA . ARG A 1 199 ? 6.888 -12.334 1.128 1.00 91.69 199 ARG A CA 1
ATOM 1565 C C . ARG A 1 199 ? 6.780 -13.494 0.147 1.00 91.69 199 ARG A C 1
ATOM 1567 O O . ARG A 1 199 ? 7.610 -13.592 -0.758 1.00 91.69 199 ARG A O 1
ATOM 1574 N N . VAL A 1 200 ? 5.755 -14.331 0.278 1.00 91.31 200 VAL A N 1
ATOM 1575 C CA . VAL A 1 200 ? 5.533 -15.472 -0.623 1.00 91.31 200 VAL A CA 1
ATOM 1576 C C . VAL A 1 200 ? 5.262 -14.999 -2.052 1.00 91.31 200 VAL A C 1
ATOM 1578 O O . VAL A 1 200 ? 5.881 -15.500 -2.994 1.00 91.31 200 VAL A O 1
ATOM 1581 N N . LEU A 1 201 ? 4.432 -13.965 -2.226 1.00 90.81 201 LEU A N 1
ATOM 1582 C CA . LEU A 1 201 ? 4.153 -13.382 -3.543 1.00 90.81 201 LEU A CA 1
ATOM 1583 C C . LEU A 1 201 ? 5.400 -12.775 -4.212 1.00 90.81 201 LEU A C 1
ATOM 1585 O O . LEU A 1 201 ? 5.451 -12.698 -5.441 1.00 90.81 201 LEU A O 1
ATOM 1589 N N . SER A 1 202 ? 6.410 -12.369 -3.437 1.00 86.81 202 SER A N 1
ATOM 1590 C CA . SER A 1 202 ? 7.662 -11.800 -3.959 1.00 86.81 202 SER A CA 1
ATOM 1591 C C . SER A 1 202 ? 8.727 -12.862 -4.277 1.00 86.81 202 SER A C 1
ATOM 1593 O O . SER A 1 202 ? 9.476 -12.735 -5.248 1.00 86.81 202 SER A O 1
ATOM 1595 N N . GLN A 1 203 ? 8.789 -13.953 -3.504 1.00 79.25 203 GLN A N 1
ATOM 1596 C CA . GLN A 1 203 ? 9.819 -14.994 -3.645 1.00 79.25 203 GLN A CA 1
ATOM 1597 C C . GLN A 1 203 ? 9.786 -15.727 -4.987 1.00 79.25 203 GLN A C 1
ATOM 1599 O O . GLN A 1 203 ? 10.832 -16.157 -5.482 1.00 79.25 203 GLN A O 1
ATOM 1604 N N . HIS A 1 204 ? 8.615 -15.830 -5.615 1.00 64.38 204 HIS A N 1
ATOM 1605 C CA . HIS A 1 204 ? 8.486 -16.483 -6.916 1.00 64.38 204 HIS A CA 1
ATOM 1606 C C . HIS A 1 204 ? 9.161 -15.729 -8.067 1.00 64.38 204 HIS A C 1
ATOM 1608 O O . HIS A 1 204 ? 9.280 -16.295 -9.153 1.00 64.38 204 HIS A O 1
ATOM 1614 N N . HIS A 1 205 ? 9.625 -14.496 -7.836 1.00 62.16 205 HIS A N 1
ATOM 1615 C CA . HIS A 1 205 ? 10.034 -13.579 -8.898 1.00 62.16 205 HIS A CA 1
ATOM 1616 C C . HIS A 1 205 ? 11.268 -12.733 -8.561 1.00 62.16 205 HIS A C 1
ATOM 1618 O O . HIS A 1 205 ? 11.572 -11.769 -9.257 1.00 62.16 205 HIS A O 1
ATOM 1624 N N . SER A 1 206 ? 12.058 -13.134 -7.560 1.00 54.84 206 SER A N 1
ATOM 1625 C CA . SER A 1 206 ? 13.326 -12.471 -7.189 1.00 54.84 206 SER A CA 1
ATOM 1626 C C . SER A 1 206 ? 14.343 -12.349 -8.338 1.00 54.84 206 SER A C 1
ATOM 1628 O O . SER A 1 206 ? 15.249 -11.524 -8.276 1.00 54.84 206 SER A O 1
ATOM 1630 N N . LYS A 1 207 ? 14.178 -13.126 -9.419 1.00 56.19 207 LYS A N 1
ATOM 1631 C CA . LYS A 1 207 ? 14.986 -13.049 -10.649 1.00 56.19 207 LYS A CA 1
ATOM 1632 C C . LYS A 1 207 ? 14.655 -11.850 -11.550 1.00 56.19 207 LYS A C 1
ATOM 1634 O O . LYS A 1 207 ? 15.410 -11.597 -12.482 1.00 56.19 207 LYS A O 1
ATOM 1639 N N . LEU A 1 208 ? 13.538 -11.160 -11.310 1.00 57.75 208 LEU A N 1
ATOM 1640 C CA . LEU A 1 208 ? 13.028 -10.084 -12.168 1.00 57.75 208 LEU A CA 1
ATOM 1641 C C . LEU A 1 208 ? 13.596 -8.700 -11.829 1.00 57.75 208 LEU A C 1
ATOM 1643 O O . LEU A 1 208 ? 13.449 -7.777 -12.627 1.00 57.75 208 LEU A O 1
ATOM 1647 N N . LEU A 1 209 ? 14.266 -8.555 -10.682 1.00 62.53 209 LEU A N 1
ATOM 1648 C CA . LEU A 1 209 ? 14.972 -7.329 -10.318 1.00 62.53 209 LEU A CA 1
ATOM 1649 C C . LEU A 1 209 ? 16.346 -7.307 -10.997 1.00 62.53 209 LEU A C 1
ATOM 1651 O O . LEU A 1 209 ? 17.289 -7.959 -10.545 1.00 62.53 209 LEU A O 1
ATOM 1655 N N . ARG A 1 210 ? 16.462 -6.555 -12.095 1.00 57.16 210 ARG A N 1
ATOM 1656 C CA . ARG A 1 210 ? 17.745 -6.296 -12.753 1.00 57.16 210 ARG A CA 1
ATOM 1657 C C . ARG A 1 210 ? 18.471 -5.198 -11.986 1.00 57.16 210 ARG A C 1
ATOM 1659 O O . ARG A 1 210 ? 18.122 -4.022 -12.082 1.00 57.16 210 ARG A O 1
ATOM 1666 N N . ASP A 1 211 ? 19.474 -5.595 -11.215 1.00 59.06 211 ASP A N 1
ATOM 1667 C CA . ASP A 1 211 ? 20.375 -4.651 -10.562 1.00 59.06 211 ASP A CA 1
ATOM 1668 C C . ASP A 1 211 ? 21.388 -4.078 -11.563 1.00 59.06 211 ASP A C 1
ATOM 1670 O O . ASP A 1 211 ? 21.922 -4.787 -12.416 1.00 59.06 211 ASP A O 1
ATOM 1674 N N . ASP A 1 212 ? 21.773 -2.814 -11.367 1.00 44.16 212 ASP A N 1
ATOM 1675 C CA . ASP A 1 212 ? 22.943 -2.197 -12.019 1.00 44.16 212 ASP A CA 1
ATOM 1676 C C . ASP A 1 212 ? 24.286 -2.826 -11.557 1.00 44.16 212 ASP A C 1
ATOM 1678 O O . ASP A 1 212 ? 25.370 -2.379 -11.934 1.00 44.16 212 ASP A O 1
ATOM 1682 N N . ALA A 1 213 ? 24.242 -3.869 -10.719 1.00 43.69 213 ALA A N 1
ATOM 1683 C CA . ALA A 1 213 ? 25.392 -4.504 -10.083 1.00 43.69 213 ALA A CA 1
ATOM 1684 C C . ALA A 1 213 ? 26.075 -5.595 -10.931 1.00 43.69 213 ALA A C 1
ATOM 1686 O O . ALA A 1 213 ? 26.968 -6.271 -10.414 1.00 43.69 213 ALA A O 1
ATOM 1687 N N . GLU A 1 214 ? 25.750 -5.741 -12.225 1.00 42.31 214 GLU A N 1
ATOM 1688 C CA . GLU A 1 214 ? 26.464 -6.657 -13.141 1.00 42.31 214 GLU A CA 1
ATOM 1689 C C . GLU A 1 214 ? 27.989 -6.398 -13.206 1.00 42.31 214 GLU A C 1
ATOM 1691 O O . GLU A 1 214 ? 28.734 -7.260 -13.662 1.00 42.31 214 GLU A O 1
ATOM 1696 N N . ASN A 1 215 ? 28.485 -5.275 -12.662 1.00 39.84 215 ASN A N 1
ATOM 1697 C CA . ASN A 1 215 ? 29.913 -4.947 -12.582 1.00 39.84 215 ASN A CA 1
ATOM 1698 C C . ASN A 1 215 ? 30.547 -4.953 -11.176 1.00 39.84 215 ASN A C 1
ATOM 1700 O O . ASN A 1 215 ? 31.710 -4.569 -11.053 1.00 39.84 215 ASN A O 1
ATOM 1704 N N . SER A 1 216 ? 29.865 -5.391 -10.109 1.00 38.38 216 SER A N 1
ATOM 1705 C CA . SER A 1 216 ? 30.501 -5.467 -8.782 1.00 38.38 216 SER A CA 1
ATOM 1706 C C . SER A 1 216 ? 30.412 -6.869 -8.183 1.00 38.38 216 SER A C 1
ATOM 1708 O O . SER A 1 216 ? 29.370 -7.341 -7.738 1.00 38.38 216 SER A O 1
ATOM 1710 N N . SER A 1 217 ? 31.555 -7.546 -8.123 1.00 32.12 217 SER A N 1
ATOM 1711 C CA . SER A 1 217 ? 31.760 -8.872 -7.524 1.00 32.12 217 SER A CA 1
ATOM 1712 C C . SER A 1 217 ? 31.531 -8.930 -6.000 1.00 32.12 217 SER A C 1
ATOM 1714 O O . SER A 1 217 ? 31.944 -9.890 -5.353 1.00 32.12 217 SER A O 1
ATOM 1716 N N . VAL A 1 218 ? 30.881 -7.920 -5.410 1.00 36.38 218 VAL A N 1
ATOM 1717 C CA . VAL A 1 218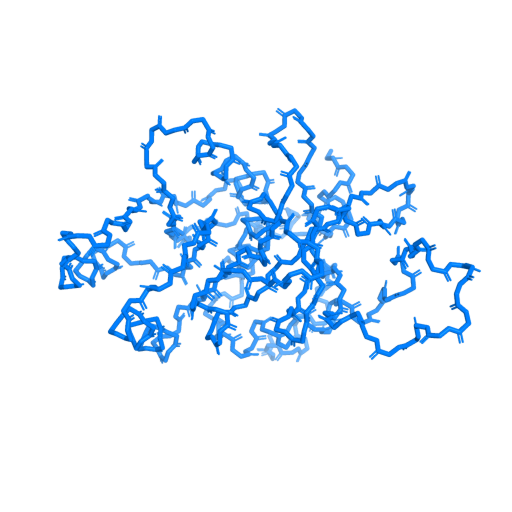 ? 30.829 -7.688 -3.958 1.00 36.38 218 VAL A CA 1
ATOM 1718 C C . VAL A 1 218 ? 29.403 -7.640 -3.391 1.00 36.38 218 VAL A C 1
ATOM 1720 O O . VAL A 1 218 ? 29.250 -7.688 -2.175 1.00 36.38 218 VAL A O 1
ATOM 1723 N N . ILE A 1 219 ? 28.335 -7.618 -4.195 1.00 38.81 219 ILE A N 1
ATOM 1724 C CA . ILE A 1 219 ? 27.006 -7.276 -3.655 1.00 38.81 219 ILE A CA 1
ATOM 1725 C C . ILE A 1 219 ? 25.942 -8.327 -3.981 1.00 38.81 219 ILE A C 1
ATOM 1727 O O . ILE A 1 219 ? 25.004 -8.097 -4.726 1.00 38.81 219 ILE A O 1
ATOM 1731 N N . LYS A 1 220 ? 26.087 -9.520 -3.394 1.00 34.84 220 LYS A N 1
ATOM 1732 C CA . LYS A 1 220 ? 25.052 -10.574 -3.408 1.00 34.84 220 LYS A CA 1
ATOM 1733 C C . LYS A 1 220 ? 24.254 -10.684 -2.101 1.00 34.84 220 LYS A C 1
ATOM 1735 O O . LYS A 1 220 ? 23.434 -11.584 -1.980 1.00 34.84 220 LYS A O 1
ATOM 1740 N N . SER A 1 221 ? 24.479 -9.810 -1.114 1.00 38.09 221 SER A N 1
ATOM 1741 C CA . SER A 1 221 ? 23.891 -9.990 0.227 1.00 38.09 221 SER A CA 1
ATOM 1742 C C . SER A 1 221 ? 23.399 -8.719 0.939 1.00 38.09 221 SER A C 1
ATOM 1744 O O . SER A 1 221 ? 23.233 -8.761 2.156 1.00 38.09 221 SER A O 1
ATOM 1746 N N . ARG A 1 222 ? 23.214 -7.578 0.254 1.00 39.34 222 ARG A N 1
ATOM 1747 C C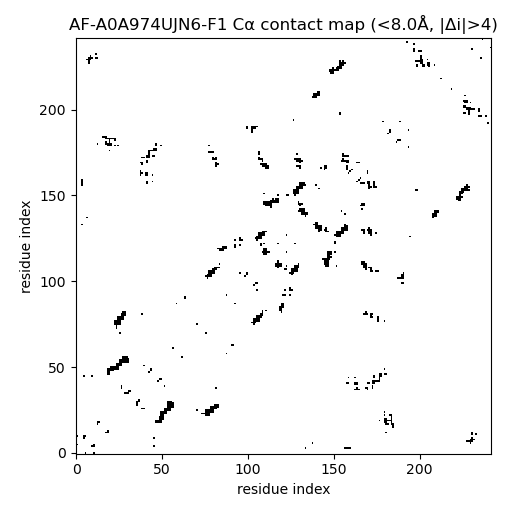A . ARG A 1 222 ? 22.848 -6.298 0.914 1.00 39.34 222 ARG A CA 1
ATOM 1748 C C . ARG A 1 222 ? 21.761 -5.475 0.206 1.00 39.34 222 ARG A C 1
ATOM 1750 O O . ARG A 1 222 ? 21.833 -4.253 0.190 1.00 39.34 222 ARG A O 1
ATOM 1757 N N . TYR A 1 223 ? 20.744 -6.127 -0.347 1.00 49.91 223 TYR A N 1
ATOM 1758 C CA . TYR A 1 223 ? 19.600 -5.443 -0.963 1.00 49.91 223 TYR A CA 1
ATOM 1759 C C . TYR A 1 223 ? 18.316 -5.992 -0.349 1.00 49.91 223 TYR A C 1
ATOM 1761 O O . TYR A 1 223 ? 17.629 -6.836 -0.908 1.00 49.91 223 TYR A O 1
ATOM 1769 N N . THR A 1 224 ? 18.111 -5.631 0.909 1.00 58.84 224 THR A N 1
ATOM 1770 C CA . THR A 1 224 ? 17.165 -6.259 1.831 1.00 58.84 224 THR A CA 1
ATOM 1771 C C . THR A 1 224 ? 15.763 -5.737 1.577 1.00 58.84 224 THR A C 1
ATOM 1773 O O . THR A 1 224 ? 15.425 -4.669 2.043 1.00 58.84 224 THR A O 1
ATOM 1776 N N . GLY A 1 225 ? 15.003 -6.477 0.778 1.00 61.75 225 GLY A N 1
ATOM 1777 C CA . GLY A 1 225 ? 13.552 -6.439 0.625 1.00 61.75 225 GLY A CA 1
ATOM 1778 C C . GLY A 1 225 ? 13.162 -7.668 -0.203 1.00 61.75 225 GLY A C 1
ATOM 1779 O O . GLY A 1 225 ? 13.939 -8.097 -1.056 1.00 61.75 225 GLY A O 1
ATOM 1780 N N . TRP A 1 226 ? 12.011 -8.292 0.044 1.00 71.62 226 TRP A N 1
ATOM 1781 C CA . TRP A 1 226 ? 11.671 -9.600 -0.543 1.00 71.62 226 TRP A CA 1
ATOM 1782 C C . TRP A 1 226 ? 11.393 -9.570 -2.056 1.00 71.62 226 TRP A C 1
ATOM 1784 O O . TRP A 1 226 ? 11.273 -10.629 -2.672 1.00 71.62 226 TRP A O 1
ATOM 1794 N N . GLY A 1 227 ? 11.337 -8.379 -2.658 1.00 79.25 227 GLY A N 1
ATOM 1795 C CA . GLY A 1 227 ? 10.991 -8.140 -4.058 1.00 79.25 227 GLY A CA 1
ATOM 1796 C C . GLY A 1 227 ? 9.636 -7.448 -4.200 1.00 79.25 227 GLY A C 1
ATOM 1797 O O . GLY A 1 227 ? 9.134 -6.876 -3.232 1.00 79.25 227 GLY A O 1
ATOM 1798 N N . ALA A 1 228 ? 9.080 -7.483 -5.413 1.00 84.75 228 ALA A N 1
ATOM 1799 C CA . ALA A 1 228 ? 7.766 -6.930 -5.726 1.00 84.75 228 ALA A CA 1
ATOM 1800 C C . ALA A 1 228 ? 6.696 -8.032 -5.713 1.00 84.75 228 ALA A C 1
ATOM 1802 O O . ALA A 1 228 ? 6.777 -8.939 -6.545 1.00 84.75 228 ALA A O 1
ATOM 1803 N N . PRO A 1 229 ? 5.695 -7.970 -4.813 1.00 90.56 229 PRO A N 1
ATOM 1804 C CA . PRO A 1 229 ? 4.619 -8.953 -4.756 1.00 90.56 229 PRO A CA 1
ATOM 1805 C C . PRO A 1 229 ? 3.838 -9.029 -6.068 1.00 90.56 229 PRO A C 1
ATOM 1807 O O . PRO A 1 229 ? 3.370 -8.010 -6.576 1.00 90.56 229 PRO A O 1
ATOM 1810 N N . ILE A 1 230 ? 3.636 -10.238 -6.586 1.00 92.06 230 ILE A N 1
ATOM 1811 C CA . ILE A 1 230 ? 2.763 -10.500 -7.735 1.00 92.06 230 ILE A CA 1
ATOM 1812 C C . ILE A 1 230 ? 1.634 -11.400 -7.266 1.00 92.06 230 ILE A C 1
ATOM 1814 O O . ILE A 1 230 ? 1.896 -12.524 -6.845 1.00 92.06 230 ILE A O 1
ATOM 1818 N N . PHE A 1 231 ? 0.391 -10.925 -7.342 1.00 94.94 231 PHE A N 1
ATOM 1819 C CA . PHE A 1 231 ? -0.752 -11.690 -6.861 1.00 94.94 231 PHE A CA 1
ATOM 1820 C C . PHE A 1 231 ? -0.889 -13.037 -7.586 1.00 94.94 231 PHE A C 1
ATOM 1822 O O . PHE A 1 231 ? -0.923 -13.102 -8.817 1.00 94.94 231 PHE A O 1
ATOM 1829 N N . LYS A 1 232 ? -1.022 -14.100 -6.790 1.00 94.50 232 LYS A N 1
ATOM 1830 C CA . LYS A 1 232 ? -1.350 -15.461 -7.215 1.00 94.50 232 LYS A CA 1
ATOM 1831 C C . LYS A 1 232 ? -2.373 -16.019 -6.244 1.00 94.50 232 LYS A C 1
ATOM 1833 O O . LYS A 1 232 ? -2.094 -16.110 -5.051 1.00 94.50 232 LYS A O 1
ATOM 1838 N N . GLN A 1 233 ? -3.552 -16.341 -6.760 1.00 94.75 233 GLN A N 1
ATOM 1839 C CA . GLN A 1 233 ? -4.704 -16.703 -5.944 1.00 94.75 233 GLN A CA 1
ATOM 1840 C C . GLN A 1 233 ? -4.408 -17.927 -5.074 1.00 94.75 233 GLN A C 1
ATOM 1842 O O . GLN A 1 233 ? -4.625 -17.874 -3.870 1.00 94.75 233 GLN A O 1
ATOM 1847 N N . GLU A 1 234 ? -3.832 -18.970 -5.668 1.00 94.62 234 GLU A N 1
ATOM 1848 C CA . GLU A 1 234 ? -3.535 -20.235 -5.002 1.00 94.62 234 GLU A CA 1
ATOM 1849 C C . GLU A 1 234 ? -2.604 -20.070 -3.793 1.00 94.62 234 GLU A C 1
ATOM 1851 O O . GLU A 1 234 ? -2.804 -20.723 -2.776 1.00 94.62 234 GLU A O 1
ATOM 1856 N N . LEU A 1 235 ? -1.635 -19.150 -3.866 1.00 93.62 235 LEU A N 1
ATOM 1857 C CA . LEU A 1 235 ? -0.699 -18.894 -2.768 1.00 93.62 235 LEU A CA 1
ATOM 1858 C C . LEU A 1 235 ? -1.357 -18.118 -1.627 1.00 93.62 235 LEU A C 1
ATOM 1860 O O . LEU A 1 235 ? -1.051 -18.349 -0.463 1.00 93.62 235 LEU A O 1
ATOM 1864 N N . VAL A 1 236 ? -2.242 -17.175 -1.958 1.00 93.69 236 VAL A N 1
ATOM 1865 C CA . VAL A 1 236 ? -2.966 -16.396 -0.945 1.00 93.69 236 VAL A CA 1
ATOM 1866 C C . VAL A 1 236 ? -3.993 -17.271 -0.230 1.00 93.69 236 VAL A C 1
ATOM 1868 O O . VAL A 1 236 ? -4.103 -17.196 0.988 1.00 93.69 236 VAL A O 1
ATOM 1871 N N . GLU A 1 237 ? -4.711 -18.113 -0.970 1.00 93.56 237 GLU A N 1
ATOM 1872 C CA . GLU A 1 237 ? -5.686 -19.069 -0.431 1.00 93.56 237 GLU A CA 1
ATOM 1873 C C . GLU A 1 237 ? -5.023 -20.111 0.479 1.00 93.56 237 GLU A C 1
ATOM 1875 O O . GLU A 1 237 ? -5.484 -20.325 1.600 1.00 93.56 237 GLU A O 1
ATOM 1880 N N . GLU A 1 238 ? -3.876 -20.665 0.065 1.00 93.38 238 GLU A N 1
ATOM 1881 C CA . GLU A 1 238 ? -3.087 -21.587 0.892 1.00 93.38 238 GLU A CA 1
ATOM 1882 C C . GLU A 1 238 ? -2.624 -20.942 2.209 1.00 93.38 238 GLU A C 1
ATOM 1884 O O . GLU A 1 238 ? -2.715 -21.564 3.266 1.00 93.38 238 GLU A O 1
ATOM 1889 N N . LEU A 1 239 ? -2.148 -19.693 2.166 1.00 92.31 239 LEU A N 1
ATOM 1890 C CA . LEU A 1 239 ? -1.642 -18.996 3.354 1.00 92.31 239 LEU A CA 1
ATOM 1891 C C . LEU A 1 239 ? -2.739 -18.555 4.319 1.00 92.31 239 LEU A C 1
ATOM 1893 O O . LEU A 1 239 ? -2.516 -18.545 5.528 1.00 92.31 239 LEU A O 1
ATOM 1897 N N . LEU A 1 240 ? -3.893 -18.141 3.797 1.00 91.62 240 LEU A N 1
ATOM 1898 C CA . LEU A 1 240 ? -4.986 -17.611 4.610 1.00 91.62 240 LEU A CA 1
ATOM 1899 C C . LEU A 1 240 ? -5.987 -18.687 5.057 1.00 91.62 240 LEU A C 1
ATOM 1901 O O . LEU A 1 240 ? -6.950 -18.326 5.737 1.00 91.62 240 LEU A O 1
ATOM 1905 N N . ASP A 1 241 ? -5.754 -19.958 4.697 1.00 82.12 241 ASP A N 1
ATOM 1906 C CA . ASP A 1 241 ? -6.618 -21.122 4.962 1.00 82.12 241 ASP A CA 1
ATOM 1907 C C . ASP A 1 241 ? -8.059 -20.907 4.454 1.00 82.12 241 ASP A C 1
ATOM 1909 O O . ASP A 1 241 ? -9.036 -21.028 5.200 1.00 82.12 241 ASP A O 1
ATOM 1913 N N . ARG A 1 242 ? -8.191 -20.474 3.190 1.00 66.88 242 ARG A N 1
ATOM 1914 C CA . ARG A 1 242 ? -9.461 -20.030 2.580 1.00 66.88 242 ARG A CA 1
ATOM 1915 C C . ARG A 1 242 ? -9.683 -20.557 1.176 1.00 66.88 242 ARG A C 1
ATOM 1917 O O . ARG A 1 242 ? -8.694 -20.672 0.430 1.00 66.88 242 ARG A O 1
#

Secondary structure (DSSP, 8-state):
--HHHHHTTHHHHHHTT-S-TT-EEEEES-TTSHHHHHHHHHHHHH-TT-EEEEE---TTS--HHHHHHHHHHTT--EEEE----S---HHHHHHHHHHHHTT-EEEEE--S-GGG----GGGGTSEEEEEEEEEETTEEEE-TTS---TT--EEEEPPPTTTS-SSHHHHHHHHHHHHHHHHHHH----HHHHHHHHHHHHHTTGGGB--GGGG-TT-SS---S-------HHHHHHHHT-

Sequence (242 aa):
MDKELLFHGIKRLDEMGYKGQKVNVLIFEVPGTDHASRVEASLRYMAPEVNVYHAWYNLRNFKLIEMVQYIVEKEIHIINISLSAEGYPSEFVQMLEDFIERGLLVFCAAGNDRDKGPFGLAMDVAITIGAASLIEEEVCKRDDSSAITSYLDFIFLRPPDHIAGHGTSFASPMAAGLAARLLSGYGRIEQQEMIEVFRVLSQHHSKLLRDDAENSSVIKSRYTGWGAPIFKQELVEELLDR

pLDDT: mean 85.8, std 15.55, range [32.12, 98.81]